Protein AF-A0A4Q3TXB4-F1 (afdb_monomer)

Structure (mmCIF, N/CA/C/O backbone):
data_AF-A0A4Q3TXB4-F1
#
_entry.id   AF-A0A4Q3TXB4-F1
#
loop_
_atom_site.group_PDB
_atom_site.id
_atom_site.type_symbol
_atom_site.label_atom_id
_atom_site.label_alt_id
_atom_site.label_comp_id
_atom_site.label_asym_id
_atom_site.label_entity_id
_atom_site.label_seq_id
_atom_site.pdbx_PDB_ins_code
_atom_site.Cartn_x
_atom_site.Cartn_y
_atom_site.Cartn_z
_atom_site.occupancy
_atom_site.B_iso_or_equiv
_atom_site.auth_seq_id
_atom_site.auth_comp_id
_atom_site.auth_asym_id
_atom_site.auth_atom_id
_atom_site.pdbx_PDB_model_num
ATOM 1 N N . MET A 1 1 ? 16.615 -15.284 -9.537 1.00 75.38 1 MET A N 1
ATOM 2 C CA . MET A 1 1 ? 16.009 -13.945 -9.409 1.00 75.38 1 MET A CA 1
ATOM 3 C C . MET A 1 1 ? 14.508 -14.114 -9.527 1.00 75.38 1 MET A C 1
ATOM 5 O O . MET A 1 1 ? 14.080 -14.595 -10.573 1.00 75.38 1 MET A O 1
ATOM 9 N N . PRO A 1 2 ? 13.738 -13.814 -8.473 1.00 83.44 2 PRO A N 1
ATOM 10 C CA . PRO A 1 2 ? 12.283 -13.773 -8.555 1.00 83.44 2 PRO A CA 1
ATOM 11 C C . PRO A 1 2 ? 11.844 -12.696 -9.549 1.00 83.44 2 PRO A C 1
ATOM 13 O O . PRO A 1 2 ? 12.426 -11.614 -9.592 1.00 83.44 2 PRO A O 1
ATOM 16 N N . VAL A 1 3 ? 10.837 -13.003 -10.358 1.00 84.38 3 VAL A N 1
ATOM 17 C CA . VAL A 1 3 ? 10.187 -12.048 -11.259 1.00 84.38 3 VAL A CA 1
ATOM 18 C C . VAL A 1 3 ? 8.687 -12.240 -11.142 1.00 84.38 3 VAL A C 1
ATOM 20 O O . VAL A 1 3 ? 8.211 -13.368 -11.007 1.00 84.38 3 VAL A O 1
ATOM 23 N N . ALA A 1 4 ? 7.943 -11.146 -11.209 1.00 85.88 4 ALA A N 1
ATOM 24 C CA . ALA A 1 4 ? 6.501 -11.211 -11.325 1.00 85.88 4 ALA A CA 1
ATOM 25 C C . ALA A 1 4 ? 6.089 -11.300 -12.798 1.00 85.88 4 ALA A C 1
ATOM 27 O O . ALA A 1 4 ? 6.765 -10.770 -13.683 1.00 85.88 4 ALA A O 1
ATOM 28 N N . TRP A 1 5 ? 4.977 -11.981 -13.067 1.00 84.56 5 TRP A N 1
ATOM 29 C CA . TRP A 1 5 ? 4.474 -12.182 -14.422 1.00 84.56 5 TRP A CA 1
ATOM 30 C C . TRP A 1 5 ? 2.966 -11.956 -14.468 1.00 84.56 5 TRP A C 1
ATOM 32 O O . TRP A 1 5 ? 2.235 -12.453 -13.615 1.00 84.56 5 TRP A O 1
ATOM 42 N N . GLY A 1 6 ? 2.492 -11.231 -15.482 1.00 76.81 6 GLY A N 1
ATOM 43 C CA . GLY A 1 6 ? 1.095 -10.786 -15.573 1.00 76.81 6 GLY A CA 1
ATOM 44 C C . GLY A 1 6 ? 0.068 -11.877 -15.896 1.00 76.81 6 GLY A C 1
ATOM 45 O O . GLY A 1 6 ? -1.114 -11.575 -16.007 1.00 76.81 6 GLY A O 1
ATOM 46 N N . THR A 1 7 ? 0.477 -13.139 -16.076 1.00 75.19 7 THR A N 1
ATOM 47 C CA . THR A 1 7 ? -0.463 -14.249 -16.309 1.00 75.19 7 THR A CA 1
ATOM 48 C C . THR A 1 7 ? -0.137 -15.435 -15.411 1.00 75.19 7 THR A C 1
ATOM 50 O O . THR A 1 7 ? 1.031 -15.736 -15.179 1.00 75.19 7 THR A O 1
ATOM 53 N N . LYS A 1 8 ? -1.179 -16.124 -14.929 1.00 73.00 8 LYS A N 1
ATOM 54 C CA . LYS A 1 8 ? -1.058 -17.311 -14.063 1.00 73.00 8 LYS A CA 1
ATOM 55 C C . LYS A 1 8 ? -0.858 -18.621 -14.838 1.00 73.00 8 LYS A C 1
ATOM 57 O O . LYS A 1 8 ? -0.530 -19.633 -14.230 1.00 73.00 8 LYS A O 1
ATOM 62 N N . SER A 1 9 ? -1.098 -18.627 -16.149 1.00 75.12 9 SER A N 1
ATOM 63 C CA . SER A 1 9 ? -1.171 -19.852 -16.963 1.00 75.12 9 SER A CA 1
ATOM 64 C C . SER A 1 9 ? -0.249 -19.860 -18.182 1.00 75.12 9 SER A C 1
ATOM 66 O O . SER A 1 9 ? 0.102 -20.937 -18.656 1.00 75.12 9 SER A O 1
ATOM 68 N N . ASN A 1 10 ? 0.184 -18.693 -18.670 1.00 81.69 10 ASN A N 1
ATOM 69 C CA . ASN A 1 10 ? 0.989 -18.565 -19.883 1.00 81.69 10 ASN A CA 1
ATOM 70 C C . ASN A 1 10 ? 2.353 -17.944 -19.552 1.00 81.69 10 ASN A C 1
ATOM 72 O O . ASN A 1 10 ? 2.574 -16.736 -19.700 1.00 81.69 10 ASN A O 1
ATOM 76 N N . PHE A 1 11 ? 3.277 -18.795 -19.104 1.00 83.19 11 PHE A N 1
ATOM 77 C CA . PHE A 1 11 ? 4.666 -18.414 -18.854 1.00 83.19 11 PHE A CA 1
ATOM 78 C C . PHE A 1 11 ? 5.537 -18.776 -20.060 1.00 83.19 11 PHE A C 1
ATOM 80 O O . PHE A 1 11 ? 5.472 -19.914 -20.535 1.00 83.19 11 PHE A O 1
ATOM 87 N N . PRO A 1 12 ? 6.379 -17.859 -20.560 1.00 87.44 12 PRO A N 1
ATOM 88 C CA . PRO A 1 12 ? 7.428 -18.256 -21.483 1.00 87.44 12 PRO A CA 1
ATOM 89 C C . PRO A 1 12 ? 8.436 -19.141 -20.741 1.00 87.44 12 PRO A C 1
ATOM 91 O O . PRO A 1 12 ? 8.710 -18.928 -19.565 1.00 87.44 12 PRO A O 1
ATOM 94 N N . THR A 1 13 ? 9.030 -20.115 -21.427 1.00 90.69 13 THR A N 1
ATOM 95 C CA . THR A 1 13 ? 10.116 -20.939 -20.861 1.00 90.69 13 THR A CA 1
ATOM 96 C C . THR A 1 13 ? 11.458 -20.212 -20.869 1.00 90.69 13 THR A C 1
ATOM 98 O O . THR A 1 13 ? 12.401 -20.623 -20.196 1.00 90.69 13 THR A O 1
ATOM 101 N N . THR A 1 14 ? 11.563 -19.135 -21.647 1.00 93.31 14 THR A N 1
ATOM 102 C CA . THR A 1 14 ? 12.772 -18.325 -21.789 1.00 93.31 14 THR A CA 1
ATOM 103 C C . THR A 1 14 ? 12.431 -16.856 -21.993 1.00 93.31 14 THR A C 1
ATOM 105 O O . THR A 1 14 ? 11.444 -16.543 -22.656 1.00 93.31 14 THR A O 1
ATOM 108 N N . TYR A 1 15 ? 13.292 -15.958 -21.524 1.00 91.38 15 TYR A N 1
ATOM 109 C CA . TYR A 1 15 ? 13.203 -14.527 -21.807 1.00 91.38 15 TYR A CA 1
ATOM 110 C C . TYR A 1 15 ? 14.563 -13.968 -22.200 1.00 91.38 15 TYR A C 1
ATOM 112 O O . TYR A 1 15 ? 15.569 -14.225 -21.537 1.00 91.38 15 TYR A O 1
ATOM 120 N N . THR A 1 16 ? 14.590 -13.199 -23.286 1.00 93.00 16 THR A N 1
ATOM 121 C CA . THR A 1 16 ? 15.803 -12.535 -23.760 1.00 93.00 16 THR A CA 1
ATOM 122 C C . THR A 1 16 ? 15.865 -11.122 -23.198 1.00 93.00 16 THR A C 1
ATOM 124 O O . THR A 1 16 ? 15.096 -10.245 -23.591 1.00 93.00 16 THR A O 1
ATOM 127 N N . PHE A 1 17 ? 16.823 -10.890 -22.308 1.00 92.62 17 PHE A N 1
ATOM 128 C CA . PHE A 1 17 ? 17.185 -9.557 -21.852 1.00 92.62 17 PHE A CA 1
ATOM 129 C C . PHE A 1 17 ? 17.998 -8.849 -22.934 1.00 92.62 17 PHE A C 1
ATOM 131 O O . PHE A 1 17 ? 18.926 -9.431 -23.495 1.00 92.62 17 PHE A O 1
ATOM 138 N N . LYS A 1 18 ? 17.661 -7.584 -23.197 1.00 95.50 18 LYS A N 1
ATOM 139 C CA . LYS A 1 18 ? 18.429 -6.669 -24.051 1.00 95.50 18 LYS A CA 1
ATOM 140 C C . LYS A 1 18 ? 18.836 -5.469 -23.208 1.00 95.50 18 LYS A C 1
ATOM 142 O O . LYS A 1 18 ? 18.029 -4.564 -23.021 1.00 95.50 18 LYS A O 1
ATOM 147 N N . LEU A 1 19 ? 20.038 -5.493 -22.655 1.00 94.38 19 LEU A N 1
ATOM 148 C CA . LEU A 1 19 ? 20.545 -4.476 -21.731 1.00 94.38 19 LEU A CA 1
ATOM 149 C C . LEU A 1 19 ? 21.594 -3.613 -22.443 1.00 94.38 19 LEU A C 1
ATOM 151 O O . LEU A 1 19 ? 22.231 -4.122 -23.356 1.00 94.38 19 LEU A O 1
ATOM 155 N N . PRO A 1 20 ? 21.814 -2.350 -22.056 1.00 95.19 20 PRO A N 1
ATOM 156 C CA . PRO A 1 20 ? 22.947 -1.551 -22.512 1.00 95.19 20 PRO A CA 1
ATOM 157 C C . PRO A 1 20 ? 24.277 -2.290 -22.370 1.00 95.19 20 PRO A C 1
ATOM 159 O O . PRO A 1 20 ? 24.557 -2.891 -21.333 1.00 95.19 20 PRO A O 1
ATOM 162 N N . ALA A 1 21 ? 25.088 -2.246 -23.424 1.00 96.69 21 ALA A N 1
ATOM 163 C CA . ALA A 1 21 ? 26.416 -2.852 -23.439 1.00 96.69 21 ALA A CA 1
ATOM 164 C C . ALA A 1 21 ? 27.414 -2.085 -22.554 1.00 96.69 21 ALA A C 1
ATOM 166 O O . ALA A 1 21 ? 28.295 -2.696 -21.951 1.00 96.69 21 ALA A O 1
ATOM 167 N N . ASP A 1 22 ? 27.260 -0.761 -22.456 1.00 96.25 22 ASP A N 1
ATOM 168 C CA . ASP A 1 22 ? 28.048 0.110 -21.584 1.00 96.25 22 ASP A CA 1
ATOM 169 C C . ASP A 1 22 ? 27.189 0.608 -20.415 1.00 96.25 22 ASP A C 1
ATOM 171 O O . ASP A 1 22 ? 26.245 1.379 -20.591 1.00 96.25 22 ASP A O 1
ATOM 175 N N . VAL A 1 23 ? 27.533 0.153 -19.210 1.00 93.88 23 VAL A N 1
ATOM 176 C CA . VAL A 1 23 ? 26.855 0.515 -17.956 1.00 93.88 23 VAL A CA 1
ATOM 177 C C . VAL A 1 23 ? 27.572 1.631 -17.191 1.00 93.88 23 VAL A C 1
ATOM 179 O O . VAL A 1 23 ? 27.195 1.933 -16.059 1.00 93.88 23 VAL A O 1
ATOM 182 N N . SER A 1 24 ? 28.598 2.258 -17.776 1.00 95.81 24 SER A N 1
ATOM 183 C CA . SER A 1 24 ? 29.204 3.472 -17.225 1.00 95.81 24 SER A CA 1
ATOM 184 C C . SER A 1 24 ? 28.204 4.631 -17.223 1.00 95.81 24 SER A C 1
ATOM 186 O O . SER A 1 24 ? 27.225 4.621 -17.966 1.00 95.81 24 SER A O 1
ATOM 188 N N . TYR A 1 25 ? 28.459 5.667 -16.420 1.00 93.75 25 TYR A N 1
ATOM 189 C CA . TYR A 1 25 ? 27.606 6.860 -16.397 1.00 93.75 25 TYR A CA 1
ATOM 190 C C . TYR A 1 25 ? 27.433 7.466 -17.804 1.00 93.75 25 TYR A C 1
ATOM 192 O O . TYR A 1 25 ? 26.317 7.720 -18.245 1.00 93.75 25 TYR A O 1
ATOM 200 N N . ALA A 1 26 ? 28.536 7.621 -18.547 1.00 96.81 26 ALA A N 1
ATOM 201 C CA . ALA A 1 26 ? 28.506 8.138 -19.914 1.00 96.81 26 ALA A CA 1
ATOM 202 C C . ALA A 1 26 ? 27.761 7.200 -20.881 1.00 96.81 26 ALA A C 1
ATOM 204 O O . ALA A 1 26 ? 27.010 7.675 -21.732 1.00 96.81 26 ALA A O 1
ATOM 205 N N . GLY A 1 27 ? 27.933 5.883 -20.727 1.00 96.62 27 GLY A N 1
ATOM 206 C CA . GLY A 1 27 ? 27.219 4.874 -21.508 1.00 96.62 27 GLY A CA 1
ATOM 207 C C . GLY A 1 27 ? 25.708 4.915 -21.286 1.00 96.62 27 GLY A C 1
ATOM 208 O O . GLY A 1 27 ? 24.943 4.919 -22.249 1.00 96.62 27 GLY A O 1
ATOM 209 N N . GLN A 1 28 ? 25.268 5.038 -20.031 1.00 95.94 28 GLN A N 1
ATOM 210 C CA . GLN A 1 28 ? 23.850 5.146 -19.679 1.00 95.94 28 GLN A CA 1
ATOM 211 C C . GLN A 1 28 ? 23.217 6.443 -20.201 1.00 95.94 28 GLN A C 1
ATOM 213 O O . GLN A 1 28 ? 22.111 6.404 -20.742 1.00 95.94 28 GLN A O 1
ATOM 218 N N . GLU A 1 29 ? 23.920 7.575 -20.099 1.00 97.19 29 GLU A N 1
ATOM 219 C CA . GLU A 1 29 ? 23.488 8.854 -20.682 1.00 97.19 29 GLU A CA 1
ATOM 220 C C . GLU A 1 29 ? 23.343 8.753 -22.205 1.00 97.19 29 GLU A C 1
ATOM 222 O O . GLU A 1 29 ? 22.310 9.130 -22.760 1.00 97.19 29 GLU A O 1
ATOM 227 N N . ALA A 1 30 ?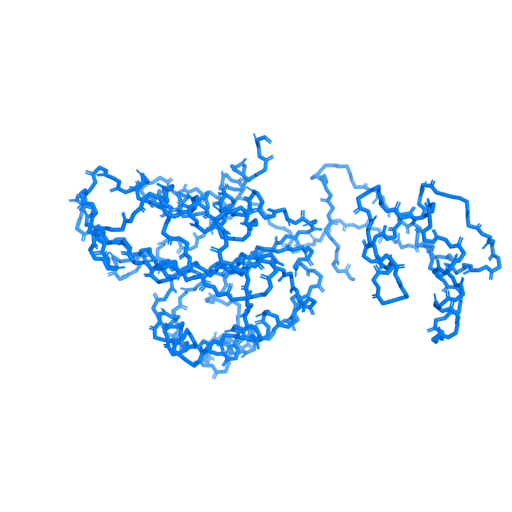 24.338 8.179 -22.889 1.00 97.38 30 ALA A N 1
ATOM 228 C CA . ALA A 1 30 ? 24.311 8.004 -24.339 1.00 97.38 30 ALA A CA 1
ATOM 229 C C . ALA A 1 30 ? 23.185 7.060 -24.790 1.00 97.38 30 ALA A C 1
ATOM 231 O O . ALA A 1 30 ? 22.436 7.384 -25.717 1.00 97.38 30 ALA A O 1
ATOM 232 N N . PHE A 1 31 ? 23.026 5.920 -24.111 1.00 97.44 31 PHE A N 1
ATOM 233 C CA . PHE A 1 31 ? 21.952 4.965 -24.377 1.00 97.44 31 PHE A CA 1
ATOM 234 C C . PHE A 1 31 ? 20.583 5.622 -24.195 1.00 97.44 31 PHE A C 1
ATOM 236 O O . PHE A 1 31 ? 19.722 5.555 -25.074 1.00 97.44 31 PHE A O 1
ATOM 243 N N . THR A 1 32 ? 20.393 6.321 -23.078 1.00 97.00 32 THR A N 1
ATOM 244 C CA . THR A 1 32 ? 19.136 7.002 -22.776 1.00 97.00 32 THR A CA 1
ATOM 245 C C . THR A 1 32 ? 18.845 8.093 -23.797 1.00 97.00 32 THR A C 1
ATOM 247 O O . THR A 1 32 ? 17.756 8.116 -24.364 1.00 97.00 32 THR A O 1
ATOM 250 N N . ALA A 1 33 ? 19.813 8.954 -24.117 1.00 96.88 33 ALA A N 1
ATOM 251 C CA . ALA A 1 33 ? 19.647 10.002 -25.122 1.00 96.88 33 ALA A CA 1
ATOM 252 C C . ALA A 1 33 ? 19.204 9.445 -26.485 1.00 96.88 33 ALA A C 1
ATOM 254 O O . ALA A 1 33 ? 18.375 10.059 -27.158 1.00 96.88 33 ALA A O 1
ATOM 255 N N . LYS A 1 34 ? 19.716 8.269 -26.866 1.00 97.44 34 LYS A N 1
ATOM 256 C CA . LYS A 1 34 ? 19.396 7.606 -28.133 1.00 97.44 34 LYS A CA 1
ATOM 257 C C . LYS A 1 34 ? 18.023 6.929 -28.143 1.00 97.44 34 LYS A C 1
ATOM 259 O O . LYS A 1 34 ? 17.335 6.976 -29.161 1.00 97.44 34 LYS A O 1
ATOM 264 N N . TYR A 1 35 ? 17.620 6.303 -27.036 1.00 97.06 35 TYR A N 1
ATOM 265 C CA . TYR A 1 35 ? 16.485 5.373 -27.021 1.00 97.06 35 TYR A CA 1
ATOM 266 C C . TYR A 1 35 ? 15.258 5.841 -26.231 1.00 97.06 35 TYR A C 1
ATOM 268 O O . TYR A 1 35 ? 14.180 5.264 -26.402 1.00 97.06 35 TYR A O 1
ATOM 276 N N . LYS A 1 36 ? 15.367 6.899 -25.418 1.00 94.62 36 LYS A N 1
ATOM 277 C CA . LYS A 1 36 ? 14.288 7.358 -24.524 1.00 94.62 36 LYS A CA 1
ATOM 278 C C . LYS A 1 36 ? 12.996 7.808 -25.202 1.00 94.62 36 LYS A C 1
ATOM 280 O O . LYS A 1 36 ? 11.992 7.944 -24.525 1.00 94.62 36 LYS A O 1
ATOM 285 N N . SER A 1 37 ? 13.003 8.080 -26.505 1.00 92.50 37 SER A N 1
ATOM 286 C CA . SER A 1 37 ? 11.798 8.492 -27.239 1.00 92.50 37 SER A CA 1
ATOM 287 C C . SER A 1 37 ? 10.975 7.319 -27.772 1.00 92.50 37 SER A C 1
ATOM 289 O O . SER A 1 37 ? 9.775 7.465 -27.969 1.00 92.50 37 SER A O 1
ATOM 291 N N . ASN A 1 38 ? 11.608 6.165 -28.016 1.00 93.19 38 ASN A N 1
ATOM 292 C CA . ASN A 1 38 ? 11.003 5.076 -28.794 1.00 93.19 38 ASN A CA 1
ATOM 293 C C . ASN A 1 38 ? 11.053 3.715 -28.088 1.00 93.19 38 ASN A C 1
ATOM 295 O O . ASN A 1 38 ? 10.241 2.843 -28.382 1.00 93.19 38 ASN A O 1
ATOM 299 N N . CYS A 1 39 ? 12.007 3.509 -27.179 1.00 94.94 39 CYS A N 1
ATOM 300 C CA . CYS A 1 39 ? 12.202 2.249 -26.458 1.00 94.94 39 CYS A CA 1
ATOM 301 C C . CYS A 1 39 ? 11.642 2.292 -25.036 1.00 94.94 39 CYS A C 1
ATOM 303 O O . CYS A 1 39 ? 12.122 1.563 -24.171 1.00 94.94 39 CYS A O 1
ATOM 305 N N . VAL A 1 40 ? 10.669 3.158 -24.780 1.00 93.25 40 VAL A N 1
ATOM 306 C CA . VAL A 1 40 ? 10.062 3.363 -23.463 1.00 93.25 40 VAL A CA 1
ATOM 307 C C . VAL A 1 40 ? 8.554 3.123 -23.515 1.00 93.25 40 VAL A C 1
ATOM 309 O O . VAL A 1 40 ? 7.972 2.967 -24.591 1.00 93.25 40 VAL A O 1
ATOM 312 N N . ASP A 1 41 ? 7.914 3.033 -22.353 1.00 87.69 41 ASP A N 1
ATOM 313 C CA . ASP A 1 41 ? 6.460 2.969 -22.249 1.00 87.69 41 ASP A CA 1
ATOM 314 C C . ASP A 1 41 ? 5.792 4.255 -22.779 1.00 87.69 41 ASP A C 1
ATOM 316 O O . ASP A 1 41 ? 6.391 5.325 -22.763 1.00 87.69 41 ASP A O 1
ATOM 320 N N . TYR A 1 42 ? 4.542 4.172 -23.245 1.00 83.88 42 TYR A N 1
ATOM 321 C CA . TYR A 1 42 ? 3.826 5.333 -23.792 1.00 83.88 42 TYR A CA 1
ATOM 322 C C . TYR A 1 42 ? 3.503 6.384 -22.727 1.00 83.88 42 TYR A C 1
ATOM 324 O O . TYR A 1 42 ? 3.320 7.551 -23.060 1.00 83.88 42 TYR A O 1
ATOM 332 N N . SER A 1 43 ? 3.422 5.974 -21.460 1.00 78.69 43 SER A N 1
ATOM 333 C CA . SER A 1 43 ? 3.217 6.867 -20.317 1.00 78.69 43 SER A CA 1
ATOM 334 C C . SER A 1 43 ? 4.519 7.459 -19.761 1.00 78.69 43 SER A C 1
ATOM 336 O O . SER A 1 43 ? 4.488 8.158 -18.743 1.00 78.69 43 SER A O 1
ATOM 338 N N . ALA A 1 44 ? 5.662 7.177 -20.395 1.00 83.06 44 ALA A N 1
ATOM 339 C CA . ALA A 1 44 ? 6.947 7.688 -19.951 1.00 83.06 44 ALA A CA 1
ATOM 340 C C . ALA A 1 44 ? 6.996 9.218 -20.041 1.00 83.06 44 ALA A C 1
ATOM 342 O O . ALA A 1 44 ? 6.630 9.814 -21.055 1.00 83.06 44 ALA A O 1
ATOM 343 N N . HIS A 1 45 ? 7.469 9.849 -18.973 1.00 81.75 45 HIS A N 1
ATOM 344 C CA . HIS A 1 45 ? 7.616 11.295 -18.853 1.00 81.75 45 HIS A CA 1
ATOM 345 C C . HIS A 1 45 ? 8.948 11.606 -18.171 1.00 81.75 45 HIS A C 1
ATOM 347 O O . HIS A 1 45 ? 9.443 10.802 -17.387 1.00 81.75 45 HIS A O 1
ATOM 353 N N . ASP A 1 46 ? 9.547 12.740 -18.542 1.00 86.44 46 ASP A N 1
ATOM 354 C CA . ASP A 1 46 ? 10.804 13.261 -17.981 1.00 86.44 46 ASP A CA 1
ATOM 355 C C . ASP A 1 46 ? 12.006 12.291 -17.997 1.00 86.44 46 ASP A C 1
ATOM 357 O O . ASP A 1 46 ? 12.950 12.425 -17.217 1.00 86.44 46 ASP A O 1
ATOM 361 N N . VAL A 1 47 ? 12.014 11.364 -18.967 1.00 89.44 47 VAL A N 1
ATOM 362 C CA . VAL A 1 47 ? 13.001 10.280 -19.046 1.00 89.44 47 VAL A CA 1
ATOM 363 C C . VAL A 1 47 ? 14.440 10.802 -19.150 1.00 89.44 47 VAL A C 1
ATOM 365 O O . VAL A 1 47 ? 14.825 11.515 -20.093 1.00 89.44 47 VAL A O 1
ATOM 368 N N . ASN A 1 48 ? 15.253 10.364 -18.197 1.00 91.88 48 ASN A N 1
ATOM 369 C CA . ASN A 1 48 ? 16.676 10.620 -18.034 1.00 91.88 48 ASN A CA 1
ATOM 370 C C . ASN A 1 48 ? 17.413 9.315 -17.672 1.00 91.88 48 ASN A C 1
ATOM 372 O O . ASN A 1 48 ? 16.814 8.249 -17.543 1.00 91.88 48 ASN A O 1
ATOM 376 N N . ALA A 1 49 ? 18.745 9.362 -17.574 1.00 91.56 49 ALA A N 1
ATOM 377 C CA . ALA A 1 49 ? 19.538 8.149 -17.361 1.00 91.56 49 ALA A CA 1
ATOM 378 C C . ALA A 1 49 ? 19.215 7.429 -16.036 1.00 91.56 49 ALA A C 1
ATOM 380 O O . ALA A 1 49 ? 19.407 6.218 -15.936 1.00 91.56 49 ALA A O 1
ATOM 381 N N . GLY A 1 50 ? 18.700 8.156 -15.038 1.00 86.06 50 GLY A N 1
ATOM 382 C CA . GLY A 1 50 ? 18.332 7.608 -13.736 1.00 86.06 50 GLY A CA 1
ATOM 383 C C . GLY A 1 50 ? 17.025 6.812 -13.731 1.00 86.06 50 GLY A C 1
ATOM 384 O O . GLY A 1 50 ? 16.901 5.875 -12.946 1.00 86.06 50 GLY A O 1
ATOM 385 N N . ASP A 1 51 ? 16.071 7.138 -14.607 1.00 84.38 51 ASP A N 1
ATOM 386 C CA . ASP A 1 51 ? 14.733 6.524 -14.632 1.00 84.38 51 ASP A CA 1
ATOM 387 C C . ASP A 1 51 ? 14.403 5.771 -15.934 1.00 84.38 51 ASP A C 1
ATOM 389 O O . ASP A 1 51 ? 13.376 5.096 -16.013 1.00 84.38 51 ASP A O 1
ATOM 393 N N . MET A 1 52 ? 15.295 5.788 -16.930 1.00 89.75 52 MET A N 1
ATOM 394 C CA . MET A 1 52 ? 15.136 5.063 -18.197 1.00 89.75 52 MET A CA 1
ATOM 395 C C . MET A 1 52 ? 14.714 3.601 -17.996 1.00 89.75 52 MET A C 1
ATOM 397 O O . MET A 1 52 ? 13.837 3.094 -18.693 1.00 89.75 52 MET A O 1
ATOM 401 N N . TRP A 1 53 ? 15.306 2.919 -17.019 1.00 85.50 53 TRP A N 1
ATOM 402 C CA . TRP A 1 53 ? 15.076 1.500 -16.735 1.00 85.50 53 TRP A CA 1
ATOM 403 C C . TRP A 1 53 ? 13.653 1.175 -16.296 1.00 85.50 53 TRP A C 1
ATOM 405 O O . TRP A 1 53 ? 13.153 0.098 -16.610 1.00 85.50 53 TRP A O 1
ATOM 415 N N . TYR A 1 54 ? 13.000 2.114 -15.614 1.00 78.75 54 TYR A N 1
ATOM 416 C CA . TYR A 1 54 ? 11.614 1.981 -15.178 1.00 78.75 54 TYR A CA 1
ATOM 417 C C . TYR A 1 54 ? 10.670 1.942 -16.390 1.00 78.75 54 TYR A C 1
ATOM 419 O O . TYR A 1 54 ? 9.777 1.094 -16.509 1.00 78.75 54 TYR A O 1
ATOM 427 N N . TYR A 1 55 ? 10.942 2.801 -17.372 1.00 85.81 55 TYR A N 1
ATOM 428 C CA . TYR A 1 55 ? 10.132 2.901 -18.580 1.00 85.81 55 TYR A CA 1
ATOM 429 C C . TYR A 1 55 ? 10.571 1.973 -19.707 1.00 85.81 55 TYR A C 1
ATOM 431 O O . TYR A 1 55 ? 9.839 1.837 -20.679 1.00 85.81 55 TYR A O 1
ATOM 439 N N . TYR A 1 56 ? 11.736 1.339 -19.624 1.00 91.44 56 TYR A N 1
ATOM 440 C CA . TYR A 1 56 ? 12.338 0.634 -20.750 1.00 91.44 56 TYR A CA 1
ATOM 441 C C . TYR A 1 56 ? 11.463 -0.520 -21.279 1.00 91.44 56 TYR A C 1
ATOM 443 O O . TYR A 1 56 ? 11.063 -1.430 -20.548 1.00 91.44 56 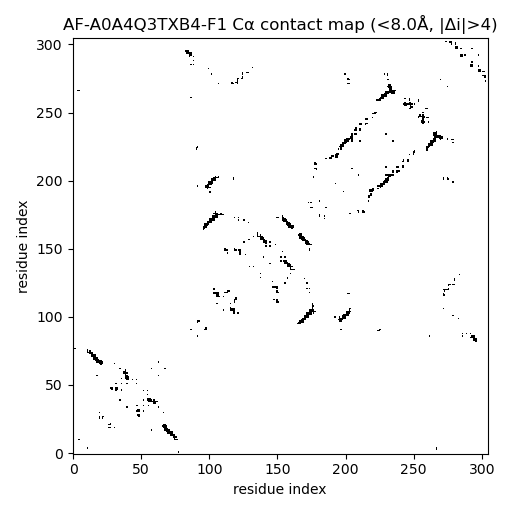TYR A O 1
ATOM 451 N N . ARG A 1 57 ? 11.160 -0.490 -22.583 1.00 92.69 57 ARG A N 1
ATOM 452 C CA . ARG A 1 57 ? 10.366 -1.477 -23.338 1.00 92.69 57 ARG A CA 1
ATOM 453 C C . ARG A 1 57 ? 11.111 -1.892 -24.620 1.00 92.69 57 ARG A C 1
ATOM 455 O O . ARG A 1 57 ? 10.691 -1.543 -25.725 1.00 92.69 57 ARG A O 1
ATOM 462 N N . PRO A 1 58 ? 12.186 -2.697 -24.522 1.00 93.00 58 PRO A N 1
ATOM 463 C CA . PRO A 1 58 ? 13.033 -3.065 -25.667 1.00 93.00 58 PRO A CA 1
ATOM 464 C C . PRO A 1 58 ? 12.325 -3.865 -26.766 1.00 93.00 58 PRO A C 1
ATOM 466 O O . PRO A 1 58 ? 12.837 -3.984 -27.876 1.00 93.00 58 PRO A O 1
ATOM 469 N N . GLY A 1 59 ? 11.166 -4.457 -26.465 1.00 90.00 59 GLY A N 1
ATOM 470 C CA . GLY A 1 59 ? 10.343 -5.162 -27.449 1.00 90.00 59 GLY A CA 1
ATOM 471 C C . GLY A 1 59 ? 9.566 -4.239 -28.394 1.00 90.00 59 GLY A C 1
ATOM 472 O O . GLY A 1 59 ? 9.029 -4.723 -29.384 1.00 90.00 59 GLY A O 1
ATOM 473 N N . ARG A 1 60 ? 9.491 -2.932 -28.104 1.00 89.06 60 ARG A N 1
ATOM 474 C CA . ARG A 1 60 ? 8.707 -1.955 -28.881 1.00 89.06 60 ARG A CA 1
ATOM 475 C C . ARG A 1 60 ? 9.527 -1.143 -29.882 1.00 89.06 60 ARG A C 1
ATOM 477 O O . ARG A 1 60 ? 8.953 -0.377 -30.648 1.00 89.06 60 ARG A O 1
ATOM 484 N N . CYS A 1 61 ? 10.846 -1.299 -29.893 1.00 93.81 61 CYS A N 1
ATOM 485 C CA . CYS A 1 61 ? 11.737 -0.504 -30.726 1.00 93.81 61 CYS A CA 1
ATOM 486 C C . CYS A 1 61 ? 12.818 -1.358 -31.394 1.00 93.81 61 CYS A C 1
ATOM 488 O O . CYS A 1 61 ? 12.969 -2.549 -31.117 1.00 93.81 61 CYS A O 1
ATOM 490 N N . THR A 1 62 ? 13.595 -0.721 -32.269 1.00 95.19 62 THR A N 1
ATOM 491 C CA . THR A 1 62 ? 14.829 -1.296 -32.809 1.00 95.19 62 THR A CA 1
ATOM 492 C C . THR A 1 62 ? 16.014 -0.729 -32.036 1.00 95.19 62 THR A C 1
ATOM 494 O O . THR A 1 62 ? 16.147 0.486 -31.917 1.00 95.19 62 THR A O 1
ATOM 497 N N . LEU A 1 63 ? 16.850 -1.619 -31.507 1.00 96.19 63 LEU A N 1
ATOM 498 C CA . LEU A 1 63 ? 18.077 -1.293 -30.783 1.00 96.19 63 LEU A CA 1
ATOM 499 C C . LEU A 1 63 ? 19.270 -1.657 -31.664 1.00 96.19 63 LEU A C 1
ATOM 501 O O . LEU A 1 63 ? 19.270 -2.737 -32.264 1.00 96.19 63 LEU A O 1
ATOM 505 N N . ASP A 1 64 ? 20.286 -0.800 -31.715 1.00 96.75 64 ASP A N 1
ATOM 506 C CA . ASP A 1 64 ? 21.530 -1.136 -32.401 1.00 96.75 64 ASP A CA 1
ATOM 507 C C . ASP A 1 64 ? 22.277 -2.220 -31.631 1.00 96.75 64 ASP A C 1
ATOM 509 O O . ASP A 1 64 ? 22.482 -2.127 -30.421 1.00 96.75 64 ASP A O 1
ATOM 513 N N . ALA A 1 65 ? 22.733 -3.243 -32.355 1.00 95.94 65 ALA A N 1
ATOM 514 C CA . ALA A 1 65 ? 23.421 -4.389 -31.767 1.00 95.94 65 ALA A CA 1
ATOM 515 C C . ALA A 1 65 ? 24.707 -4.003 -31.014 1.00 95.94 65 ALA A C 1
ATOM 517 O O . ALA A 1 65 ? 25.085 -4.693 -30.075 1.00 95.94 65 ALA A O 1
ATOM 518 N N . ALA A 1 66 ? 25.365 -2.908 -31.410 1.00 97.12 66 ALA A N 1
ATOM 519 C CA . ALA A 1 66 ? 26.561 -2.398 -30.738 1.00 97.12 66 ALA A CA 1
ATOM 520 C C . ALA A 1 66 ? 26.262 -1.768 -29.367 1.00 97.12 66 ALA A C 1
ATOM 522 O O . ALA A 1 66 ? 27.144 -1.729 -28.514 1.00 97.12 66 ALA A O 1
ATOM 523 N N . ASP A 1 67 ? 25.028 -1.309 -29.145 1.00 97.25 67 ASP A N 1
ATOM 524 C CA . ASP A 1 67 ? 24.640 -0.633 -27.907 1.00 97.25 67 ASP A CA 1
ATOM 525 C C . ASP A 1 67 ? 24.078 -1.602 -26.867 1.00 97.25 67 ASP A C 1
ATOM 527 O O . ASP A 1 67 ? 23.809 -1.189 -25.739 1.00 97.25 67 ASP A O 1
ATOM 531 N N . ILE A 1 68 ? 23.866 -2.873 -27.230 1.00 96.94 68 ILE A N 1
ATOM 532 C CA . ILE A 1 68 ? 23.192 -3.844 -26.372 1.00 96.94 68 ILE A CA 1
ATOM 533 C C . ILE A 1 68 ? 24.008 -5.109 -26.130 1.00 96.94 68 ILE A C 1
ATOM 535 O O . ILE A 1 68 ? 24.571 -5.725 -27.029 1.00 96.94 68 ILE A O 1
ATOM 539 N N . PHE A 1 69 ? 23.966 -5.562 -24.888 1.00 96.12 69 PHE A N 1
ATOM 540 C CA . PHE A 1 69 ? 24.262 -6.919 -24.485 1.00 96.12 69 PHE A CA 1
ATOM 541 C C . PHE A 1 69 ? 22.957 -7.725 -24.437 1.00 96.12 69 PHE A C 1
ATOM 543 O O . PHE A 1 69 ? 21.986 -7.333 -23.784 1.00 96.12 69 PHE A O 1
ATOM 550 N N . SER A 1 70 ? 22.923 -8.861 -25.139 1.00 96.00 70 SER A N 1
ATOM 551 C CA . SER A 1 70 ? 21.771 -9.769 -25.143 1.00 96.00 70 SER A CA 1
ATOM 552 C C . SER A 1 70 ? 22.097 -11.068 -24.421 1.00 96.00 70 SER A C 1
ATOM 554 O O . SER A 1 70 ? 23.100 -11.713 -24.717 1.00 96.00 70 SER A O 1
ATOM 556 N N . THR A 1 71 ? 21.223 -11.484 -23.509 1.00 95.31 71 THR A N 1
ATOM 557 C CA . THR A 1 71 ? 21.334 -12.772 -22.814 1.00 95.31 71 THR A CA 1
ATOM 558 C C . THR A 1 71 ? 19.959 -13.400 -22.636 1.00 95.31 71 THR A C 1
ATOM 560 O O . THR A 1 71 ? 18.956 -12.694 -22.549 1.00 95.31 71 THR A O 1
ATOM 563 N N . THR A 1 72 ? 19.894 -14.729 -22.607 1.00 95.75 72 THR A N 1
ATOM 564 C CA . THR A 1 72 ? 18.636 -15.464 -22.438 1.00 95.75 72 THR A CA 1
ATOM 565 C C . THR A 1 72 ? 18.625 -16.150 -21.086 1.00 95.75 72 THR A C 1
ATOM 567 O O . THR A 1 72 ? 19.545 -16.897 -20.760 1.00 95.75 72 THR A O 1
ATOM 570 N N . ALA A 1 73 ? 17.571 -15.910 -20.314 1.00 93.88 73 ALA A N 1
ATOM 571 C CA . ALA A 1 73 ? 17.304 -16.630 -19.081 1.00 93.88 73 ALA A CA 1
ATOM 572 C C . ALA A 1 73 ? 16.222 -17.683 -19.302 1.00 93.88 73 ALA A C 1
ATOM 574 O O . ALA A 1 73 ? 15.275 -17.458 -20.057 1.00 93.88 73 ALA A O 1
ATOM 575 N N . THR A 1 74 ? 16.344 -18.804 -18.598 1.00 93.62 74 THR A N 1
ATOM 576 C CA . THR A 1 74 ? 15.257 -19.770 -18.436 1.00 93.62 74 THR A CA 1
ATOM 577 C C . THR A 1 74 ? 14.290 -19.261 -17.377 1.00 93.62 74 THR A C 1
ATOM 579 O O . THR A 1 74 ? 14.713 -18.736 -16.346 1.00 93.62 74 THR A O 1
ATOM 582 N N . ILE A 1 75 ? 12.997 -19.437 -17.622 1.00 90.81 75 ILE A N 1
ATOM 583 C CA . ILE A 1 75 ? 11.931 -19.083 -16.690 1.00 90.81 75 ILE A CA 1
ATOM 584 C C . ILE A 1 75 ? 11.190 -20.356 -16.301 1.00 90.81 75 ILE A C 1
ATOM 586 O O . ILE A 1 75 ? 10.875 -21.196 -17.144 1.00 90.81 75 ILE A O 1
ATOM 590 N N . ALA A 1 76 ? 10.902 -20.473 -15.012 1.00 89.12 76 ALA A N 1
ATOM 591 C CA . ALA A 1 76 ? 10.030 -21.490 -14.455 1.00 89.12 76 ALA A CA 1
ATOM 592 C C . ALA A 1 76 ? 9.190 -20.862 -13.332 1.00 89.12 76 ALA A C 1
ATOM 594 O O . ALA A 1 76 ? 9.652 -19.905 -12.701 1.00 89.12 76 ALA A O 1
ATOM 595 N N . PRO A 1 77 ? 7.981 -21.382 -13.061 1.00 89.19 77 PRO A N 1
ATOM 596 C CA . PRO A 1 77 ? 7.239 -21.017 -11.861 1.00 89.19 77 PRO A CA 1
ATOM 597 C C . PRO A 1 77 ? 8.088 -21.239 -10.602 1.00 89.19 77 PRO A C 1
ATOM 599 O O . PRO A 1 77 ? 8.764 -22.264 -10.486 1.00 89.19 77 PRO A O 1
ATOM 602 N N . SER A 1 78 ? 8.055 -20.286 -9.666 1.00 89.06 78 SER A N 1
ATOM 603 C CA . SER A 1 78 ? 8.739 -20.446 -8.379 1.00 89.06 78 SER A CA 1
ATOM 604 C C . SER A 1 78 ? 8.100 -21.584 -7.586 1.00 89.06 78 SER A C 1
ATOM 606 O O . SER A 1 78 ? 6.875 -21.677 -7.519 1.00 89.06 78 SER A O 1
ATOM 608 N N . ALA A 1 79 ? 8.922 -22.414 -6.940 1.00 90.00 79 ALA A N 1
ATOM 609 C CA . ALA A 1 79 ? 8.444 -23.428 -6.000 1.00 90.00 79 ALA A CA 1
ATOM 610 C C . ALA A 1 79 ? 7.827 -22.810 -4.728 1.00 90.00 79 ALA A C 1
ATOM 612 O O . ALA A 1 79 ? 7.111 -23.493 -4.004 1.00 90.00 79 ALA A O 1
ATOM 613 N N . GLU A 1 80 ? 8.089 -21.524 -4.473 1.00 88.56 80 GLU A N 1
ATOM 614 C CA . GLU A 1 80 ? 7.522 -20.752 -3.360 1.00 88.56 80 GLU A CA 1
ATOM 615 C C . GLU A 1 80 ? 6.092 -20.273 -3.644 1.00 88.56 80 GLU A C 1
ATOM 617 O O . GLU A 1 80 ? 5.382 -19.870 -2.724 1.00 88.56 80 GLU A O 1
ATOM 622 N N . ASN A 1 81 ? 5.645 -20.316 -4.906 1.00 88.75 81 ASN A N 1
ATOM 623 C CA . ASN A 1 81 ? 4.282 -19.929 -5.241 1.00 88.75 81 ASN A CA 1
ATOM 624 C C . ASN A 1 81 ? 3.297 -20.886 -4.568 1.00 88.75 81 ASN A C 1
ATOM 626 O O . ASN A 1 81 ? 3.342 -22.102 -4.758 1.00 88.75 81 ASN A O 1
ATOM 630 N N . THR A 1 82 ? 2.355 -20.317 -3.828 1.00 91.00 82 THR A N 1
ATOM 631 C CA . THR A 1 82 ? 1.257 -21.057 -3.209 1.00 91.00 82 THR A CA 1
ATOM 632 C C . THR A 1 82 ? -0.079 -20.523 -3.709 1.00 91.00 82 THR A C 1
ATOM 634 O O . THR A 1 82 ? -0.134 -19.482 -4.361 1.00 91.00 82 THR A O 1
ATOM 637 N N . THR A 1 83 ? -1.154 -21.273 -3.461 1.00 92.38 83 THR A N 1
ATOM 638 C CA . THR A 1 83 ? -2.521 -20.842 -3.782 1.00 92.38 83 THR A CA 1
ATOM 639 C C . THR A 1 83 ? -3.468 -21.133 -2.626 1.00 92.38 83 THR A C 1
ATOM 641 O O . THR A 1 83 ? -3.175 -21.990 -1.785 1.00 92.38 83 THR A O 1
ATOM 644 N N . GLY A 1 84 ? -4.594 -20.421 -2.581 1.00 94.00 84 GLY A N 1
ATOM 645 C CA . GLY A 1 84 ? -5.655 -20.617 -1.594 1.00 94.00 84 GLY A CA 1
ATOM 646 C C . GLY A 1 84 ? -5.227 -20.251 -0.175 1.00 94.00 84 GLY A C 1
ATOM 647 O O . GLY A 1 84 ? -5.730 -20.826 0.790 1.00 94.00 84 GLY A O 1
ATOM 648 N N . LYS A 1 85 ? -4.251 -19.348 -0.043 1.00 95.12 85 LYS A N 1
ATOM 649 C CA . LYS A 1 85 ? -3.765 -18.869 1.252 1.00 95.12 85 LYS A CA 1
ATOM 650 C C . LYS A 1 85 ? -4.665 -17.762 1.765 1.00 95.12 85 LYS A C 1
ATOM 652 O O . LYS A 1 85 ? -5.088 -16.902 1.002 1.00 95.12 85 LYS A O 1
ATOM 657 N N . TYR A 1 86 ? -4.940 -17.791 3.057 1.00 96.69 86 TYR A N 1
ATOM 658 C CA . TYR A 1 86 ? -5.694 -16.757 3.749 1.00 96.69 86 TYR A CA 1
ATOM 659 C C . TYR A 1 86 ? -4.712 -15.826 4.463 1.00 96.69 86 TYR A C 1
ATOM 661 O O . TYR A 1 86 ? -3.658 -16.304 4.886 1.00 96.69 86 TYR A O 1
ATOM 669 N N . PRO A 1 87 ? -5.063 -14.544 4.661 1.00 96.62 87 PRO A N 1
ATOM 670 C CA . PRO A 1 87 ? -4.563 -13.820 5.822 1.00 96.62 87 PRO A CA 1
ATOM 671 C C . PRO A 1 87 ? -4.758 -14.661 7.093 1.00 96.62 87 PRO A C 1
ATOM 673 O O . PRO A 1 87 ? -5.761 -15.370 7.209 1.00 96.62 87 PRO A O 1
ATOM 676 N N . GLU A 1 88 ? -3.855 -14.553 8.066 1.00 96.88 88 GLU A N 1
ATOM 677 C CA . GLU A 1 88 ? -4.001 -15.208 9.377 1.00 96.88 88 GLU A CA 1
ATOM 678 C C . GLU A 1 88 ? -5.111 -14.514 10.202 1.00 96.88 88 GLU A C 1
ATOM 680 O O . GLU A 1 88 ? -4.845 -13.747 11.129 1.00 96.88 88 GLU A O 1
ATOM 685 N N . TYR A 1 89 ? -6.383 -14.704 9.821 1.00 97.50 89 TYR A N 1
ATOM 686 C CA . TYR A 1 89 ? -7.546 -14.016 10.408 1.00 97.50 89 TYR A CA 1
ATOM 687 C C . TYR A 1 89 ? -7.660 -14.213 11.923 1.00 97.50 89 TYR A C 1
ATOM 689 O O . TYR A 1 89 ? -8.088 -13.305 12.629 1.00 97.50 89 TYR A O 1
ATOM 697 N N . ASP A 1 90 ? -7.299 -15.389 12.426 1.00 96.62 90 ASP A N 1
ATOM 698 C CA . ASP A 1 90 ? -7.261 -15.696 13.855 1.00 96.62 90 ASP A CA 1
ATOM 699 C C . ASP A 1 90 ? -6.245 -14.825 14.601 1.00 96.62 90 ASP A C 1
ATOM 701 O O . ASP A 1 90 ? -6.506 -14.419 15.731 1.00 96.62 90 ASP A O 1
ATOM 705 N N . ARG A 1 91 ? -5.122 -14.487 13.957 1.00 97.00 91 ARG A N 1
ATOM 706 C CA . ARG A 1 91 ? -4.113 -13.580 14.511 1.00 97.00 91 ARG A CA 1
ATOM 707 C C . ARG A 1 91 ? -4.497 -12.116 14.368 1.00 97.00 91 ARG A C 1
ATOM 709 O O . ARG A 1 91 ? -4.325 -11.369 15.324 1.00 97.00 91 ARG A O 1
ATOM 716 N N . VAL A 1 92 ? -5.045 -11.731 13.214 1.00 97.50 92 VAL A N 1
ATOM 717 C CA . VAL A 1 92 ? -5.572 -10.377 12.958 1.00 97.50 92 VAL A CA 1
ATOM 718 C C . VAL A 1 92 ? -6.661 -10.006 13.965 1.00 97.50 92 VAL A C 1
ATOM 720 O O . VAL A 1 92 ? -6.749 -8.861 14.371 1.00 97.50 92 VAL A O 1
ATOM 723 N N . TRP A 1 93 ? -7.493 -10.965 14.375 1.00 97.62 93 TRP A N 1
ATOM 724 C CA . TRP A 1 93 ? -8.604 -10.731 15.302 1.00 97.62 93 TRP A CA 1
ATOM 725 C C . TRP A 1 93 ? -8.356 -11.287 16.712 1.00 97.62 93 TRP A C 1
ATOM 727 O O . TRP A 1 93 ? -9.306 -11.444 17.483 1.00 97.62 93 TRP A O 1
ATOM 737 N N . ALA A 1 94 ? -7.105 -11.601 17.065 1.00 96.50 94 ALA A N 1
ATOM 738 C CA . ALA A 1 94 ? -6.766 -12.286 18.316 1.00 96.50 94 ALA A CA 1
ATOM 739 C C . ALA A 1 94 ? -7.170 -11.499 19.576 1.00 96.50 94 ALA A C 1
ATOM 741 O O . ALA A 1 94 ? -7.509 -12.093 20.601 1.00 96.50 94 ALA A O 1
ATOM 742 N N . ASP A 1 95 ? -7.150 -10.170 19.502 1.00 96.25 95 ASP A N 1
ATOM 743 C CA . ASP A 1 95 ? -7.515 -9.243 20.578 1.00 96.25 95 ASP A CA 1
ATOM 744 C C . ASP A 1 95 ? -8.953 -8.697 20.446 1.00 96.25 95 ASP A C 1
ATOM 746 O O . ASP A 1 95 ? -9.374 -7.856 21.240 1.00 96.25 95 ASP A O 1
ATOM 750 N N . ASN A 1 96 ? -9.747 -9.243 19.515 1.00 97.81 96 ASN A N 1
ATOM 751 C CA . ASN A 1 96 ? -11.082 -8.771 19.129 1.00 97.81 96 ASN A CA 1
ATOM 752 C C . ASN A 1 96 ? -11.108 -7.352 18.537 1.00 97.81 96 ASN A C 1
ATOM 754 O O . ASN A 1 96 ? -12.183 -6.745 18.475 1.00 97.81 96 ASN A O 1
ATOM 758 N N . GLU A 1 97 ? -9.976 -6.820 18.079 1.00 98.19 97 GLU A N 1
ATOM 759 C CA . GLU A 1 97 ? -9.904 -5.513 17.437 1.00 98.19 97 GLU A CA 1
ATOM 760 C C . GLU A 1 97 ? -9.169 -5.619 16.095 1.00 98.19 97 GLU A C 1
ATOM 762 O O . GLU A 1 97 ? -8.138 -6.260 15.996 1.00 98.19 97 GLU A O 1
ATOM 767 N N . LEU A 1 98 ? -9.703 -4.992 15.046 1.00 98.62 98 LEU A N 1
ATOM 768 C CA . LEU A 1 98 ? -8.989 -4.806 13.783 1.00 98.62 98 LEU A CA 1
ATOM 769 C C . LEU A 1 98 ? -8.466 -3.373 13.722 1.00 98.62 98 LEU A C 1
ATOM 771 O O . LEU A 1 98 ? -9.262 -2.439 13.589 1.00 98.62 98 LEU A O 1
ATOM 775 N N . HIS A 1 99 ? -7.146 -3.209 13.762 1.00 98.69 99 HIS A N 1
ATOM 776 C CA . HIS A 1 99 ? -6.456 -1.923 13.656 1.00 98.69 99 HIS A CA 1
ATOM 777 C C . HIS A 1 99 ? -5.830 -1.747 12.271 1.00 98.69 99 HIS A C 1
ATOM 779 O O . HIS A 1 99 ? -4.866 -2.418 11.899 1.00 98.69 99 HIS A O 1
ATOM 785 N N . VAL A 1 100 ? -6.366 -0.803 11.501 1.00 98.81 100 VAL A N 1
ATOM 786 C CA . VAL A 1 100 ? -5.882 -0.435 10.167 1.00 98.81 100 VAL A CA 1
ATOM 787 C C . VAL A 1 100 ? -5.199 0.924 10.225 1.00 98.81 100 VAL A C 1
ATOM 789 O O . VAL A 1 100 ? -5.794 1.905 10.668 1.00 98.81 100 VAL A O 1
ATOM 792 N N . VAL A 1 101 ? -3.983 1.006 9.696 1.00 98.62 101 VAL A N 1
ATOM 793 C CA . VAL A 1 101 ? -3.221 2.246 9.526 1.00 98.62 101 VAL A CA 1
ATOM 794 C C . VAL A 1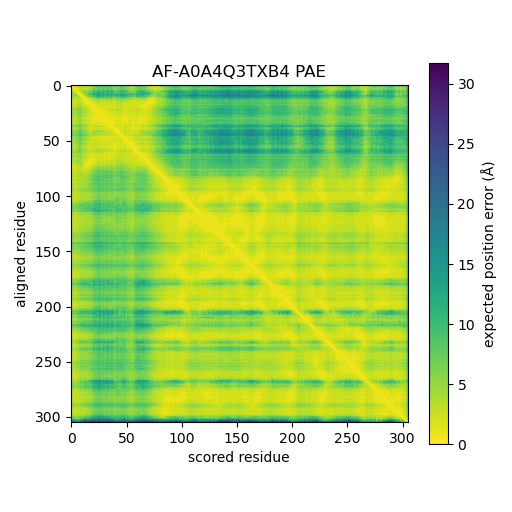 101 ? -2.945 2.443 8.043 1.00 98.62 101 VAL A C 1
ATOM 796 O O . VAL A 1 101 ? -2.179 1.695 7.444 1.00 98.62 101 VAL A O 1
ATOM 799 N N . SER A 1 102 ? -3.558 3.450 7.427 1.00 98.38 102 SER A N 1
ATOM 800 C CA . SER A 1 102 ? -3.375 3.752 6.007 1.00 98.38 102 SER A CA 1
ATOM 801 C C . SER A 1 102 ? -2.726 5.116 5.812 1.00 98.38 102 SER A C 1
ATOM 803 O O . SER A 1 102 ? -3.320 6.152 6.090 1.00 98.38 102 SER A O 1
ATOM 805 N N . ILE A 1 103 ? -1.512 5.134 5.287 1.00 97.94 103 ILE A N 1
ATOM 806 C CA . ILE A 1 103 ? -0.749 6.348 5.005 1.00 97.94 103 ILE A CA 1
ATOM 807 C C . ILE A 1 103 ? -0.920 6.683 3.525 1.00 97.94 103 ILE A C 1
ATOM 809 O O . ILE A 1 103 ? -0.759 5.814 2.669 1.00 97.94 103 ILE A O 1
ATOM 813 N N . PHE A 1 104 ? -1.226 7.938 3.222 1.00 97.06 104 PHE A N 1
ATOM 814 C CA . PHE A 1 104 ? -1.324 8.482 1.874 1.00 97.06 104 PHE A CA 1
ATOM 815 C C . PHE A 1 104 ? -0.275 9.576 1.699 1.00 97.06 104 PHE A C 1
ATOM 817 O O . PHE A 1 104 ? -0.296 10.579 2.411 1.00 97.06 104 PHE A O 1
ATOM 824 N N . GLY A 1 105 ? 0.648 9.370 0.761 1.00 95.38 105 GLY A N 1
ATOM 825 C CA . GLY A 1 105 ? 1.539 10.418 0.273 1.00 95.38 105 GLY A CA 1
ATOM 826 C C . GLY A 1 105 ? 0.818 11.305 -0.737 1.00 95.38 105 GLY A C 1
ATOM 827 O O . GLY A 1 105 ? -0.052 10.830 -1.472 1.00 95.38 105 GLY A O 1
ATOM 828 N N . LYS A 1 106 ? 1.180 12.584 -0.802 1.00 95.06 106 LYS A N 1
ATOM 829 C CA . LYS A 1 106 ? 0.716 13.470 -1.875 1.00 95.06 106 LYS A CA 1
ATOM 830 C C . LYS A 1 106 ? 1.392 13.099 -3.190 1.00 95.06 106 LYS A C 1
ATOM 832 O O . LYS A 1 106 ? 2.456 12.481 -3.208 1.00 95.06 106 LYS A O 1
ATOM 837 N N . TYR A 1 107 ? 0.761 13.471 -4.301 1.00 90.31 107 TYR A N 1
ATOM 838 C CA . TYR A 1 107 ? 1.397 13.322 -5.607 1.00 90.31 107 TYR A CA 1
ATOM 839 C C . TYR A 1 107 ? 2.555 14.316 -5.761 1.00 90.31 107 TYR A C 1
ATOM 841 O O . TYR A 1 107 ? 3.641 13.933 -6.187 1.00 90.31 107 TYR A O 1
ATOM 849 N N . GLU A 1 108 ? 2.343 15.570 -5.364 1.00 88.50 108 GLU A N 1
ATOM 850 C CA . GLU A 1 108 ? 3.398 16.578 -5.263 1.00 88.50 108 GLU A CA 1
ATOM 851 C C . GLU A 1 108 ? 3.499 17.109 -3.824 1.00 88.50 108 GLU A C 1
ATOM 853 O O . GLU A 1 108 ? 2.500 17.505 -3.209 1.00 88.50 108 GLU A O 1
ATOM 858 N N . ASP A 1 109 ? 4.724 17.169 -3.300 1.00 88.88 109 ASP A N 1
ATOM 859 C CA . ASP A 1 109 ? 5.009 17.727 -1.977 1.00 88.88 109 ASP A CA 1
ATOM 860 C C . ASP A 1 109 ? 4.501 19.174 -1.859 1.00 88.88 109 ASP A C 1
ATOM 862 O O . ASP A 1 109 ? 4.588 19.988 -2.786 1.00 88.88 109 ASP A O 1
ATOM 866 N N . GLY A 1 110 ? 3.943 19.514 -0.695 1.00 91.31 110 GLY A N 1
ATOM 867 C CA . GLY A 1 110 ? 3.456 20.862 -0.401 1.00 91.31 110 GLY A CA 1
ATOM 868 C C . GLY A 1 110 ? 2.122 21.223 -1.061 1.00 91.31 110 GLY A C 1
ATOM 869 O O . GLY A 1 110 ? 1.589 22.306 -0.800 1.00 91.31 110 GLY A O 1
ATOM 870 N N . LYS A 1 111 ? 1.518 20.339 -1.868 1.00 93.88 111 LYS A N 1
ATOM 871 C CA . LYS A 1 111 ? 0.164 20.578 -2.383 1.00 93.88 111 LYS A CA 1
ATOM 872 C C . LYS A 1 111 ? -0.876 20.571 -1.273 1.00 93.88 111 LYS A C 1
ATOM 874 O O . LYS A 1 111 ? -0.760 19.890 -0.252 1.00 93.88 111 LYS A O 1
ATOM 879 N N . THR A 1 112 ? -1.926 21.347 -1.514 1.00 95.50 112 THR A N 1
ATOM 880 C CA . THR A 1 112 ? -3.063 21.523 -0.602 1.00 95.50 112 THR A CA 1
ATOM 881 C C . THR A 1 112 ? -4.415 21.312 -1.282 1.00 95.50 112 THR A C 1
ATOM 883 O O . THR A 1 112 ? -5.431 21.197 -0.601 1.00 95.50 112 THR A O 1
ATOM 886 N N . SER A 1 113 ? -4.447 21.248 -2.618 1.00 95.31 113 SER A N 1
ATOM 887 C CA . SER A 1 113 ? -5.681 21.065 -3.385 1.00 95.31 113 SER A CA 1
ATOM 888 C C . SER A 1 113 ? -6.160 19.618 -3.339 1.00 95.31 113 SER A C 1
ATOM 890 O O . SER A 1 113 ? -5.384 18.701 -3.584 1.00 95.31 113 SER A O 1
ATOM 892 N N . ASN A 1 114 ? -7.469 19.415 -3.178 1.00 93.38 114 ASN A N 1
ATOM 893 C CA . ASN A 1 114 ? -8.107 18.098 -3.304 1.00 93.38 114 ASN A CA 1
ATOM 894 C C . ASN A 1 114 ? -8.008 17.487 -4.717 1.00 93.38 114 ASN A C 1
ATOM 896 O O . ASN A 1 114 ? -8.396 16.339 -4.900 1.00 93.38 114 ASN A O 1
ATOM 900 N N . SER A 1 115 ? -7.527 18.242 -5.711 1.00 92.25 115 SER A N 1
ATOM 901 C CA . SER A 1 115 ? -7.229 17.732 -7.054 1.00 92.25 115 SER A CA 1
ATOM 902 C C . SER A 1 115 ? -5.871 17.032 -7.160 1.00 92.25 115 SER A C 1
ATOM 904 O O . SER A 1 115 ? -5.610 16.405 -8.182 1.00 92.25 115 SER A O 1
ATOM 906 N N . ASP A 1 116 ? -4.993 17.167 -6.159 1.00 96.25 116 ASP A N 1
ATOM 907 C CA . ASP A 1 116 ? -3.789 16.338 -6.060 1.00 96.25 116 ASP A CA 1
ATOM 908 C C . ASP A 1 116 ? -4.204 14.867 -5.939 1.00 96.25 116 ASP A C 1
ATOM 910 O O . ASP A 1 116 ? -5.100 14.537 -5.159 1.00 96.25 116 ASP A O 1
ATOM 914 N N . ALA A 1 117 ? -3.577 13.984 -6.716 1.00 93.94 117 ALA A N 1
ATOM 915 C CA . ALA A 1 117 ? -4.023 12.599 -6.821 1.00 93.94 117 ALA A CA 1
ATOM 916 C C . ALA A 1 117 ? -3.888 11.824 -5.494 1.00 93.94 117 ALA A C 1
ATOM 918 O O . ALA A 1 117 ? -4.738 10.986 -5.194 1.00 93.94 117 ALA A O 1
ATOM 919 N N . GLY A 1 118 ? -2.882 12.141 -4.671 1.00 95.69 118 GLY A N 1
ATOM 920 C CA . GLY A 1 118 ? -2.709 11.563 -3.337 1.00 95.69 118 GLY A CA 1
ATOM 921 C C . GLY A 1 118 ? -3.756 12.058 -2.345 1.00 95.69 118 GLY A C 1
ATOM 922 O O . GLY A 1 118 ? -4.371 11.260 -1.635 1.00 95.69 118 GLY A O 1
ATOM 923 N N . ILE A 1 119 ? -4.051 13.362 -2.363 1.00 97.62 119 ILE A N 1
ATOM 924 C CA . ILE A 1 119 ? -5.113 13.951 -1.528 1.00 97.62 119 ILE A CA 1
ATOM 925 C C . ILE A 1 119 ? -6.493 13.403 -1.932 1.00 97.62 119 ILE A C 1
ATOM 927 O O . ILE A 1 119 ? -7.316 13.073 -1.074 1.00 97.62 119 ILE A O 1
ATOM 931 N N . ALA A 1 120 ? -6.753 13.259 -3.232 1.00 97.38 120 ALA A N 1
ATOM 932 C CA . ALA A 1 120 ? -7.985 12.666 -3.742 1.00 97.38 120 ALA A CA 1
ATOM 933 C C . ALA A 1 120 ? -8.139 11.200 -3.302 1.00 97.38 120 ALA A C 1
ATOM 935 O O . ALA A 1 120 ? -9.217 10.809 -2.847 1.00 97.38 120 ALA A O 1
ATOM 936 N N . ALA A 1 121 ? -7.065 10.406 -3.381 1.00 97.19 121 ALA A N 1
ATOM 937 C CA . ALA A 1 121 ? -7.052 9.019 -2.924 1.00 97.19 121 ALA A CA 1
ATOM 938 C C . ALA A 1 121 ? -7.308 8.905 -1.411 1.00 97.19 121 ALA A C 1
ATOM 940 O O . ALA A 1 121 ? -8.125 8.085 -0.991 1.00 97.19 121 ALA A O 1
ATOM 941 N N . TYR A 1 122 ? -6.690 9.771 -0.604 1.00 98.38 122 TYR A N 1
ATOM 942 C CA . TYR A 1 122 ? -6.942 9.868 0.837 1.00 98.38 122 TYR A CA 1
ATOM 943 C C . TYR A 1 122 ? -8.423 10.132 1.150 1.00 98.38 122 TYR A C 1
ATOM 945 O O . TYR A 1 122 ? -9.059 9.379 1.892 1.00 98.38 122 TYR A O 1
ATOM 953 N N . ASN A 1 123 ? -9.006 11.161 0.524 1.00 98.25 123 ASN A N 1
ATOM 954 C CA . ASN A 1 123 ? -10.419 11.503 0.703 1.00 98.25 123 ASN A CA 1
ATOM 955 C C . ASN A 1 123 ? -11.333 10.333 0.303 1.00 98.25 123 ASN A C 1
ATOM 957 O O . ASN A 1 123 ? -12.306 10.022 0.995 1.00 98.25 123 ASN A O 1
ATOM 961 N N . ARG A 1 124 ? -11.004 9.656 -0.805 1.00 97.75 124 ARG A N 1
ATOM 962 C CA . ARG A 1 124 ? -11.757 8.503 -1.296 1.00 97.75 124 ARG A CA 1
ATOM 963 C C . ARG A 1 124 ? -11.708 7.329 -0.320 1.00 97.75 124 ARG A C 1
ATOM 965 O O . ARG A 1 124 ? -12.756 6.759 -0.022 1.00 97.75 124 ARG A O 1
ATOM 972 N N . PHE A 1 125 ? -10.529 7.008 0.210 1.00 98.31 125 PHE A N 1
ATOM 973 C CA . PHE A 1 125 ? -10.358 5.945 1.197 1.00 98.31 125 PHE A CA 1
ATOM 974 C C . PHE A 1 125 ? -11.159 6.209 2.473 1.00 98.31 125 PHE A C 1
ATOM 976 O O . PHE A 1 125 ? -11.812 5.298 2.980 1.00 98.31 125 PHE A O 1
ATOM 983 N N . LEU A 1 126 ? -11.175 7.449 2.973 1.00 98.50 126 LEU A N 1
ATOM 984 C CA . LEU A 1 126 ? -11.993 7.806 4.134 1.00 98.50 126 LEU A CA 1
ATOM 985 C C . LEU A 1 126 ? -13.488 7.616 3.866 1.00 98.50 126 LEU A C 1
ATOM 987 O O . LEU A 1 126 ? -14.195 7.030 4.689 1.00 98.50 126 LEU A O 1
ATOM 991 N N . ALA A 1 127 ? -13.972 8.060 2.705 1.00 98.00 127 ALA A N 1
ATOM 992 C CA . ALA A 1 127 ? -15.365 7.867 2.317 1.00 98.00 127 ALA A CA 1
ATOM 993 C C . ALA A 1 127 ? -15.733 6.374 2.226 1.00 98.00 127 ALA A C 1
ATOM 995 O O . ALA A 1 127 ? -16.772 5.960 2.750 1.00 98.00 127 ALA A O 1
ATOM 996 N N . ASP A 1 128 ? -14.874 5.562 1.605 1.00 97.50 128 ASP A N 1
ATOM 997 C CA . ASP A 1 128 ? -15.090 4.121 1.456 1.00 97.50 128 ASP A CA 1
ATOM 998 C C . ASP A 1 128 ? -14.990 3.377 2.798 1.00 97.50 128 ASP A C 1
ATOM 1000 O O . ASP A 1 128 ? -15.821 2.509 3.070 1.00 97.50 128 ASP A O 1
ATOM 1004 N N . SER A 1 129 ? -14.057 3.765 3.672 1.00 98.06 129 SER A N 1
ATOM 1005 C CA . SER A 1 129 ? -13.910 3.211 5.025 1.00 98.06 129 SER A CA 1
ATOM 1006 C C . SER A 1 129 ? -15.133 3.512 5.880 1.00 98.06 129 SER A C 1
ATOM 1008 O O . SER A 1 129 ? -15.742 2.595 6.426 1.00 98.06 129 SER A O 1
ATOM 1010 N N . LYS A 1 130 ? -15.573 4.778 5.923 1.00 97.56 130 LYS A N 1
ATOM 1011 C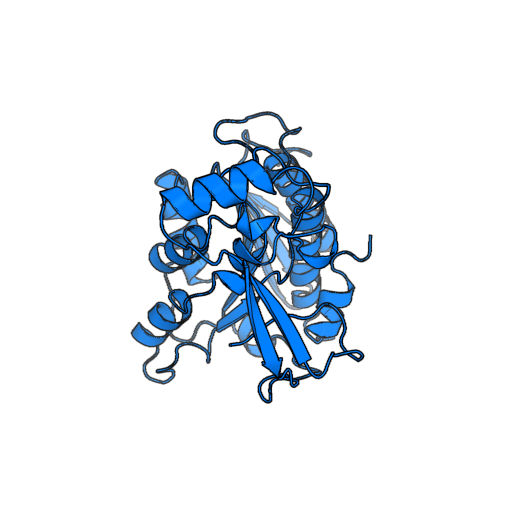 CA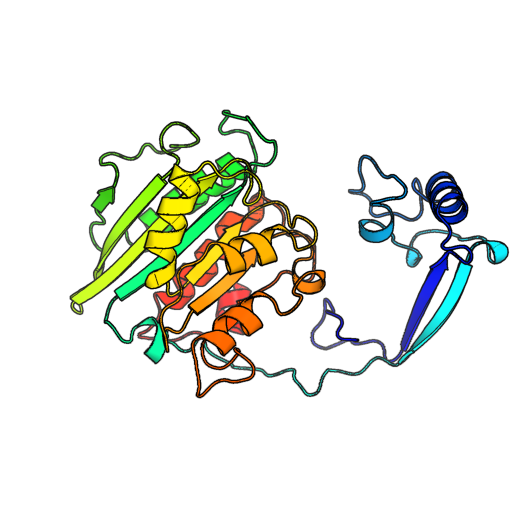 . LYS A 1 130 ? -16.792 5.174 6.641 1.00 97.56 130 LYS A CA 1
ATOM 1012 C C . LYS A 1 130 ? -18.009 4.402 6.141 1.00 97.56 130 LYS A C 1
ATOM 1014 O O . LYS A 1 130 ? -18.819 3.957 6.948 1.00 97.56 130 LYS A O 1
ATOM 1019 N N . LYS A 1 131 ? -18.133 4.228 4.820 1.00 97.62 131 LYS A N 1
ATOM 1020 C CA . LYS A 1 131 ? -19.214 3.451 4.202 1.00 97.62 131 LYS A CA 1
ATOM 1021 C C . LYS A 1 131 ? -19.156 1.975 4.601 1.00 97.62 131 LYS A C 1
ATOM 1023 O O . LYS A 1 131 ? -20.201 1.403 4.899 1.00 97.62 131 LYS A O 1
ATOM 1028 N N . ALA A 1 132 ?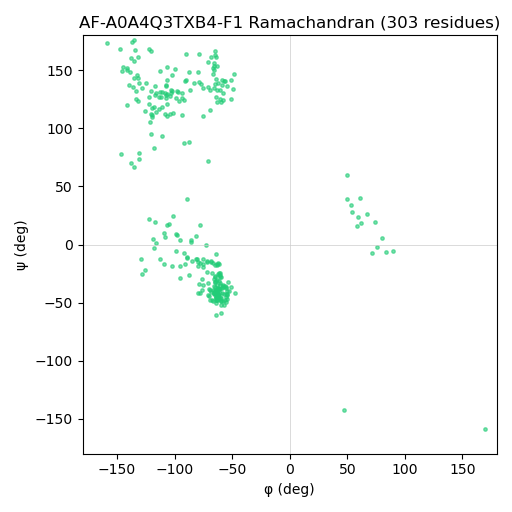 -17.968 1.369 4.626 1.00 97.00 132 ALA A N 1
ATOM 1029 C CA . ALA A 1 132 ? -17.785 -0.048 4.949 1.00 97.00 132 ALA A CA 1
ATOM 1030 C C . ALA A 1 132 ? -18.279 -0.407 6.358 1.00 97.00 132 ALA A C 1
ATOM 1032 O O . ALA A 1 132 ? -18.812 -1.495 6.557 1.00 97.00 132 ALA A O 1
ATOM 1033 N N . ILE A 1 133 ? -18.161 0.520 7.311 1.00 97.44 133 ILE A N 1
ATOM 1034 C CA . ILE A 1 133 ? -18.590 0.315 8.703 1.00 97.44 133 ILE A CA 1
ATOM 1035 C C . ILE A 1 133 ? -19.831 1.132 9.088 1.00 97.44 133 ILE A C 1
ATOM 1037 O O . ILE A 1 133 ? -20.205 1.165 10.256 1.00 97.44 133 ILE A O 1
ATOM 1041 N N . GLN A 1 134 ? -20.509 1.772 8.127 1.00 97.25 134 GLN A N 1
ATOM 1042 C CA . GLN A 1 134 ? -21.617 2.700 8.394 1.00 97.25 134 GLN A CA 1
ATOM 1043 C C . GLN A 1 134 ? -22.772 2.056 9.172 1.00 97.25 134 GLN A C 1
ATOM 1045 O O . GLN A 1 134 ? -23.385 2.714 10.012 1.00 97.25 134 GLN A O 1
ATOM 1050 N N . ALA A 1 135 ? -23.056 0.775 8.912 1.00 97.25 135 ALA A N 1
ATOM 1051 C CA . ALA A 1 135 ? -24.116 0.021 9.585 1.00 97.25 135 ALA A CA 1
ATOM 1052 C C . ALA A 1 135 ? -23.905 -0.104 11.107 1.00 97.25 135 ALA A C 1
ATOM 1054 O O . ALA A 1 135 ? -24.851 -0.393 11.836 1.00 97.25 135 ALA A O 1
ATOM 1055 N N . TYR A 1 136 ? -22.683 0.150 11.580 1.00 97.62 136 TYR A N 1
ATOM 1056 C CA . TYR A 1 136 ? -22.272 0.030 12.976 1.00 97.62 136 TYR A CA 1
ATOM 1057 C C . TYR A 1 136 ? -22.121 1.392 13.668 1.00 97.62 136 TYR A C 1
ATOM 1059 O O . TYR A 1 136 ? -21.491 1.481 14.717 1.00 97.62 136 TYR A O 1
ATOM 1067 N N . ASN A 1 137 ? -22.706 2.452 13.092 1.00 97.25 137 ASN A N 1
ATOM 1068 C CA . ASN A 1 137 ? -22.709 3.817 13.633 1.00 97.25 137 ASN A CA 1
ATOM 1069 C C . ASN A 1 137 ? -21.304 4.309 14.036 1.00 97.25 137 ASN A C 1
ATOM 1071 O O . ASN A 1 137 ? -21.077 4.620 15.208 1.00 97.25 137 ASN A O 1
ATOM 1075 N N . PRO A 1 138 ? -20.354 4.370 13.085 1.00 97.69 138 PRO A N 1
ATOM 1076 C CA . PRO A 1 138 ? -18.969 4.673 13.398 1.00 97.69 138 PRO A CA 1
ATOM 1077 C C . PRO A 1 138 ? -18.821 6.083 13.971 1.00 97.69 138 PRO A C 1
ATOM 1079 O O . PRO A 1 138 ? -19.458 7.033 13.503 1.00 97.69 138 PRO A O 1
ATOM 1082 N N . THR A 1 139 ? -17.930 6.229 14.946 1.00 98.44 139 THR A N 1
ATOM 1083 C CA . THR A 1 139 ? -17.446 7.528 15.419 1.00 98.44 139 THR A CA 1
ATOM 1084 C C . THR A 1 139 ? -16.209 7.946 14.632 1.00 98.44 139 THR A C 1
ATOM 1086 O O . THR A 1 139 ? -15.595 7.133 13.938 1.00 98.44 139 THR A O 1
ATOM 1089 N N . SER A 1 140 ? -15.856 9.231 14.709 1.00 98.56 140 SER A N 1
ATOM 1090 C CA . SER A 1 140 ? -14.644 9.755 14.087 1.00 98.56 140 SER A CA 1
ATOM 1091 C C . SER A 1 140 ? -13.845 10.630 15.039 1.00 98.56 140 SER A C 1
ATOM 1093 O O . SER A 1 140 ? -14.421 11.393 15.819 1.00 98.56 140 SER A O 1
ATOM 1095 N N . GLU A 1 141 ? -12.528 10.573 14.902 1.00 98.31 141 GLU A N 1
ATOM 1096 C CA . GLU A 1 141 ? -11.590 11.523 15.482 1.00 98.31 141 GLU A CA 1
ATOM 1097 C C . GLU A 1 141 ? -10.749 12.145 14.356 1.00 98.31 141 GLU A C 1
ATOM 1099 O O . GLU A 1 141 ? -10.108 11.400 13.619 1.00 98.31 141 GLU A O 1
ATOM 1104 N N . PRO A 1 142 ? -10.771 13.479 14.178 1.00 98.19 142 PRO A N 1
ATOM 1105 C CA . PRO A 1 142 ? -11.625 14.434 14.885 1.00 98.19 142 PRO A CA 1
ATOM 1106 C C . PRO A 1 142 ? -13.121 14.233 14.579 1.00 98.19 142 PRO A C 1
ATOM 1108 O O . PRO A 1 142 ? -13.515 13.574 13.615 1.00 98.19 142 PRO A O 1
ATOM 1111 N N . ALA A 1 143 ? -13.990 14.802 15.415 1.00 97.06 143 ALA A N 1
ATOM 1112 C CA . ALA A 1 143 ? -15.430 14.769 15.172 1.00 97.06 143 ALA A CA 1
ATOM 1113 C C . ALA A 1 143 ? -15.805 15.594 13.924 1.00 97.06 143 ALA A C 1
ATOM 1115 O O . ALA A 1 143 ? -15.166 16.598 13.616 1.00 97.06 143 ALA A O 1
ATOM 1116 N N . ASN A 1 144 ? -16.897 15.218 13.249 1.00 92.81 144 ASN A N 1
ATOM 1117 C CA . ASN A 1 144 ? -17.462 15.948 12.101 1.00 92.81 144 ASN A CA 1
ATOM 1118 C C . ASN A 1 144 ? -16.521 16.074 10.886 1.00 92.81 144 ASN A C 1
ATOM 1120 O O . ASN A 1 144 ? -16.493 17.111 10.223 1.00 92.81 144 ASN A O 1
ATOM 1124 N N . VAL A 1 145 ? -15.784 15.006 10.569 1.00 97.06 145 VAL A N 1
ATOM 1125 C CA . VAL A 1 145 ? -14.939 14.920 9.366 1.00 97.06 145 VAL A CA 1
ATOM 1126 C C . VAL A 1 145 ? -15.739 15.298 8.111 1.00 97.06 145 VAL A C 1
ATOM 1128 O O . VAL A 1 145 ? -16.796 14.719 7.838 1.00 97.06 145 VAL A O 1
ATOM 1131 N N . ALA A 1 146 ? -15.232 16.276 7.355 1.00 96.44 146 ALA A N 1
ATOM 1132 C CA . ALA A 1 146 ? -15.846 16.756 6.118 1.00 96.44 146 ALA A CA 1
ATOM 1133 C C . ALA A 1 146 ? -15.863 15.674 5.019 1.00 96.44 146 ALA A C 1
ATOM 1135 O O . ALA A 1 146 ? -15.171 14.667 5.104 1.00 96.44 146 ALA A O 1
ATOM 1136 N N . ALA A 1 147 ? -16.627 15.888 3.943 1.00 94.69 147 ALA A N 1
ATOM 1137 C CA . ALA A 1 147 ? -16.666 14.936 2.825 1.00 94.69 147 ALA A CA 1
ATOM 1138 C C . ALA A 1 147 ? -15.320 14.813 2.083 1.00 94.69 147 ALA A C 1
ATOM 1140 O O . ALA A 1 147 ? -14.991 13.738 1.599 1.00 94.69 147 ALA A O 1
ATOM 1141 N N . ASN A 1 148 ? -14.549 15.905 2.012 1.00 96.69 148 ASN A N 1
ATOM 1142 C CA . ASN A 1 148 ? -13.207 15.948 1.423 1.00 96.69 148 ASN A CA 1
ATOM 1143 C C . ASN A 1 148 ? -12.247 16.642 2.403 1.00 96.69 148 ASN A C 1
ATOM 1145 O O . ASN A 1 148 ? -12.002 17.843 2.245 1.00 96.69 148 ASN A O 1
ATOM 1149 N N . PRO A 1 149 ? -11.778 15.942 3.450 1.00 97.06 149 PRO A N 1
ATOM 1150 C CA . PRO A 1 149 ? -11.014 16.573 4.525 1.00 97.06 149 PRO A CA 1
ATOM 1151 C C . PRO A 1 149 ? -9.671 17.141 4.055 1.00 97.06 149 PRO A C 1
ATOM 1153 O O . PRO A 1 149 ? -9.294 18.248 4.448 1.00 97.06 149 PRO A O 1
ATOM 1156 N N . GLY A 1 150 ? -8.980 16.411 3.173 1.00 97.06 150 GLY A N 1
ATOM 1157 C CA . GLY A 1 150 ? -7.686 16.786 2.616 1.00 97.06 150 GLY A CA 1
ATOM 1158 C C . GLY A 1 150 ? -6.688 17.251 3.679 1.00 97.06 150 GLY A C 1
ATOM 1159 O O . GLY A 1 150 ? -6.661 16.758 4.804 1.00 97.06 150 GLY A O 1
ATOM 1160 N N . VAL A 1 151 ? -5.877 18.255 3.343 1.00 96.81 151 VAL A N 1
ATOM 1161 C CA . VAL A 1 151 ? -4.846 18.782 4.257 1.00 96.81 151 VAL A CA 1
ATOM 1162 C C . VAL A 1 151 ? -5.401 19.512 5.484 1.00 96.81 151 VAL A C 1
ATOM 1164 O O . VAL A 1 151 ? -4.651 19.761 6.422 1.00 96.81 151 VAL A O 1
ATOM 1167 N N . ALA A 1 152 ? -6.690 19.874 5.497 1.00 97.19 152 ALA A N 1
ATOM 1168 C CA . ALA A 1 152 ? -7.313 20.521 6.653 1.00 97.19 152 ALA A CA 1
ATOM 1169 C C . ALA A 1 152 ? -7.581 19.530 7.797 1.00 97.19 152 ALA A C 1
ATOM 1171 O O . ALA A 1 152 ? -7.774 19.935 8.942 1.00 97.19 152 ALA A O 1
ATOM 1172 N N . THR A 1 153 ? -7.609 18.230 7.502 1.00 97.75 153 THR A N 1
ATOM 1173 C CA . THR A 1 153 ? -7.744 17.170 8.502 1.00 97.75 153 THR A CA 1
ATOM 1174 C C . THR A 1 153 ? -6.942 15.957 8.030 1.00 97.75 153 THR A C 1
ATOM 1176 O O . THR A 1 153 ? -7.528 15.037 7.471 1.00 97.75 153 THR A O 1
ATOM 1179 N N . PRO A 1 154 ? -5.604 15.976 8.187 1.00 97.44 154 PRO A N 1
ATOM 1180 C CA . PRO A 1 154 ? -4.721 14.958 7.622 1.00 97.44 154 PRO A CA 1
ATOM 1181 C C . PRO A 1 154 ? -4.654 13.667 8.449 1.00 97.44 154 PRO A C 1
ATOM 1183 O O . PRO A 1 154 ? -4.139 12.673 7.960 1.00 97.44 154 PRO A O 1
ATOM 1186 N N . ASP A 1 155 ? -5.157 13.663 9.682 1.00 98.31 155 ASP A N 1
ATOM 1187 C CA . ASP A 1 155 ? -5.273 12.481 10.541 1.00 98.31 155 ASP A CA 1
ATOM 1188 C C . ASP A 1 155 ? -6.752 12.276 10.854 1.00 98.31 155 ASP A C 1
ATOM 1190 O O . ASP A 1 155 ? -7.400 13.160 11.422 1.00 98.31 155 ASP A O 1
ATOM 1194 N N . VAL A 1 156 ? -7.290 11.139 10.418 1.00 98.75 156 VAL A N 1
ATOM 1195 C CA . VAL A 1 156 ? -8.670 10.748 10.690 1.00 98.75 156 VAL A CA 1
ATOM 1196 C C . VAL A 1 156 ? -8.693 9.301 11.140 1.00 98.75 156 VAL A C 1
ATOM 1198 O O . VAL A 1 156 ? -8.249 8.413 10.418 1.00 98.75 156 VAL A O 1
ATOM 1201 N N . THR A 1 157 ? -9.285 9.059 12.301 1.00 98.81 157 THR A N 1
ATOM 1202 C CA . THR A 1 157 ? -9.606 7.726 12.808 1.00 98.81 157 THR A CA 1
ATOM 1203 C C . THR A 1 157 ? -11.113 7.515 12.755 1.00 98.81 157 THR A C 1
ATOM 1205 O O . THR A 1 157 ? -11.868 8.353 13.246 1.00 98.81 157 THR A O 1
ATOM 1208 N N . TYR A 1 158 ? -11.561 6.398 12.189 1.00 98.81 158 TYR A N 1
ATOM 1209 C CA . TYR A 1 158 ? -12.921 5.895 12.349 1.00 98.81 158 TYR A CA 1
ATOM 1210 C C . TYR A 1 158 ? -12.933 4.674 13.254 1.00 98.81 158 TYR A C 1
ATOM 1212 O O . TYR A 1 158 ? -12.125 3.766 13.067 1.00 98.81 158 TYR A O 1
ATOM 1220 N N . SER A 1 159 ? -13.899 4.622 14.167 1.00 98.69 159 SER A N 1
ATOM 1221 C CA . SER A 1 159 ? -14.053 3.502 15.094 1.00 98.69 159 SER A CA 1
ATOM 1222 C C . SER A 1 159 ? -15.490 3.004 15.118 1.00 98.69 159 SER A C 1
ATOM 1224 O O . SER A 1 159 ? -16.426 3.802 15.131 1.00 98.69 159 SER A O 1
ATOM 1226 N N . ALA A 1 160 ? -15.679 1.689 15.153 1.00 98.56 160 ALA A N 1
ATOM 1227 C CA . ALA A 1 160 ? -16.991 1.067 15.309 1.00 98.56 160 ALA A CA 1
ATOM 1228 C C . ALA A 1 160 ? -16.910 -0.221 16.134 1.00 98.56 160 ALA A C 1
ATOM 1230 O O . ALA A 1 160 ? -15.891 -0.910 16.123 1.00 98.56 160 ALA A O 1
ATOM 1231 N N . THR A 1 161 ? -18.014 -0.561 16.800 1.00 98.62 161 THR A N 1
ATOM 1232 C CA . THR A 1 161 ? -18.195 -1.849 17.480 1.00 98.62 161 THR A CA 1
ATOM 1233 C C . THR A 1 161 ? -19.176 -2.698 16.681 1.00 98.62 161 THR A C 1
ATOM 1235 O O . THR A 1 161 ? -20.284 -2.255 16.374 1.00 98.62 161 THR A O 1
ATOM 1238 N N . LEU A 1 162 ? -18.762 -3.913 16.341 1.00 97.75 162 LEU A N 1
ATOM 1239 C CA . LEU A 1 162 ? -19.541 -4.891 15.594 1.00 97.75 162 LEU A CA 1
ATOM 1240 C C . LEU A 1 162 ? -20.561 -5.603 16.508 1.00 97.75 162 LEU A C 1
ATOM 1242 O O . LEU A 1 162 ? -20.439 -5.541 17.735 1.00 97.75 162 LEU A O 1
ATOM 1246 N N . PRO A 1 163 ? -21.583 -6.284 15.951 1.00 96.94 163 PRO A N 1
ATOM 1247 C CA . PRO A 1 163 ? -22.642 -6.914 16.747 1.00 96.94 163 PRO A CA 1
ATOM 1248 C C . PRO A 1 163 ? -22.159 -7.986 17.734 1.00 96.94 163 PRO A C 1
ATOM 1250 O O . PRO A 1 163 ? -22.817 -8.221 18.744 1.00 96.94 163 PRO A O 1
ATOM 1253 N N . ASP A 1 164 ? -21.025 -8.626 17.451 1.00 96.31 164 ASP A N 1
ATOM 1254 C CA . ASP A 1 164 ? -20.385 -9.639 18.299 1.00 96.31 164 ASP A CA 1
ATOM 1255 C C . ASP A 1 164 ? -19.451 -9.041 19.373 1.00 96.31 164 ASP A C 1
ATOM 1257 O O . ASP A 1 164 ? -18.844 -9.779 20.148 1.00 96.31 164 ASP A O 1
ATOM 1261 N N . GLY A 1 165 ? -19.352 -7.710 19.446 1.00 97.75 165 GLY A N 1
ATOM 1262 C CA . GLY A 1 165 ? -18.515 -6.983 20.398 1.00 97.75 165 GLY A CA 1
ATOM 1263 C C . GLY A 1 165 ? -17.094 -6.694 19.914 1.00 97.75 165 GLY A C 1
ATOM 1264 O O . GLY A 1 165 ? -16.382 -5.954 20.598 1.00 97.75 165 GLY A O 1
ATOM 1265 N N . ARG A 1 166 ? -16.683 -7.210 18.747 1.00 98.38 166 ARG A N 1
ATOM 1266 C CA . ARG A 1 166 ? -15.388 -6.866 18.146 1.00 98.38 166 ARG A CA 1
ATOM 1267 C C . ARG A 1 166 ? -15.341 -5.397 17.749 1.00 98.38 166 ARG A C 1
ATOM 1269 O O . ARG A 1 166 ? -16.372 -4.790 17.456 1.00 98.38 166 ARG A O 1
ATOM 1276 N N . LYS A 1 167 ? -14.145 -4.816 17.706 1.00 98.56 167 LYS A N 1
ATOM 1277 C CA . LYS A 1 167 ? -13.951 -3.420 17.297 1.00 98.56 167 LYS A CA 1
ATOM 1278 C C . LYS A 1 167 ? -13.202 -3.319 15.984 1.00 98.56 167 LYS A C 1
ATOM 1280 O O . LYS A 1 167 ? -12.354 -4.141 15.666 1.00 98.56 167 LYS A O 1
ATOM 1285 N N . VAL A 1 168 ? -13.505 -2.269 15.239 1.00 98.62 168 VAL A N 1
ATOM 1286 C CA . VAL A 1 168 ? -12.773 -1.878 14.037 1.00 98.62 168 VAL A CA 1
ATOM 1287 C C . VAL A 1 168 ? -12.280 -0.460 14.250 1.00 98.62 168 VAL A C 1
ATOM 1289 O O . VAL A 1 168 ? -13.087 0.416 14.561 1.00 98.62 168 VAL A O 1
ATOM 1292 N N . VAL A 1 169 ? -10.981 -0.244 14.067 1.00 98.81 169 VAL A N 1
ATOM 1293 C CA . VAL A 1 169 ? -10.316 1.057 14.145 1.00 98.81 169 VAL A CA 1
ATOM 1294 C C . VAL A 1 169 ? -9.552 1.269 12.843 1.00 98.81 169 VAL A C 1
ATOM 1296 O O . VAL A 1 169 ? -8.633 0.524 12.522 1.00 98.81 169 VAL A O 1
ATOM 1299 N N . ILE A 1 170 ? -9.954 2.269 12.060 1.00 98.81 170 ILE A N 1
ATOM 1300 C CA . ILE A 1 170 ? -9.340 2.598 10.770 1.00 98.81 170 ILE A CA 1
ATOM 1301 C C . ILE A 1 170 ? -8.797 4.015 10.841 1.00 98.81 170 ILE A C 1
ATOM 1303 O O . ILE A 1 170 ? -9.567 4.974 10.840 1.00 98.81 170 ILE A O 1
ATOM 1307 N N . THR A 1 171 ? -7.477 4.144 10.849 1.00 98.88 171 THR A N 1
ATOM 1308 C CA . THR A 1 171 ? -6.776 5.427 10.858 1.00 98.88 171 THR A CA 1
ATOM 1309 C C . THR A 1 171 ? -6.158 5.703 9.498 1.00 98.88 171 THR A C 1
ATOM 1311 O O . THR A 1 171 ? -5.442 4.863 8.955 1.00 98.88 171 THR A O 1
ATOM 1314 N N . ALA A 1 172 ? -6.404 6.893 8.950 1.00 98.69 172 ALA A N 1
ATOM 1315 C CA . ALA A 1 172 ? -5.763 7.374 7.737 1.00 98.69 172 ALA A CA 1
ATOM 1316 C C . ALA A 1 172 ? -4.913 8.616 8.018 1.00 98.69 172 ALA A C 1
ATOM 1318 O O . ALA A 1 172 ? -5.409 9.589 8.590 1.00 98.69 172 ALA A O 1
ATOM 1319 N N . LEU A 1 173 ? -3.664 8.600 7.549 1.00 98.31 173 LEU A N 1
ATOM 1320 C CA . LEU A 1 173 ? -2.718 9.711 7.637 1.00 98.31 173 LEU A CA 1
ATOM 1321 C C . LEU A 1 173 ? -2.421 10.259 6.236 1.00 98.31 173 LEU A C 1
ATOM 1323 O O . LEU A 1 173 ? -2.101 9.489 5.335 1.00 98.31 173 LEU A O 1
ATOM 1327 N N . LEU A 1 174 ? -2.487 11.575 6.053 1.00 97.69 174 LEU A N 1
ATOM 1328 C CA . LEU A 1 174 ? -2.083 12.282 4.839 1.00 97.69 174 LEU A CA 1
ATOM 1329 C C . LEU A 1 174 ? -0.768 13.023 5.094 1.00 97.69 174 LEU A C 1
ATOM 1331 O O . LEU A 1 174 ? -0.694 13.901 5.955 1.00 97.69 174 LEU A O 1
ATOM 1335 N N . VAL A 1 175 ? 0.258 12.697 4.316 1.00 96.06 175 VAL A N 1
ATOM 1336 C CA . VAL A 1 175 ? 1.616 13.246 4.438 1.00 96.06 175 VAL A CA 1
ATOM 1337 C C . VAL A 1 175 ? 2.123 13.696 3.071 1.00 96.06 175 VAL A C 1
ATOM 1339 O O . VAL A 1 175 ? 1.581 13.277 2.056 1.00 96.06 175 VAL A O 1
ATOM 1342 N N . ASP A 1 176 ? 3.153 14.543 3.018 1.00 92.44 176 ASP A N 1
ATOM 1343 C CA . ASP A 1 176 ? 3.826 14.849 1.745 1.00 92.44 176 ASP A CA 1
ATOM 1344 C C . ASP A 1 176 ? 4.482 13.569 1.195 1.00 92.44 176 ASP A C 1
ATOM 1346 O O . ASP A 1 176 ? 4.035 13.010 0.195 1.00 92.44 176 ASP A O 1
ATOM 1350 N N . SER A 1 177 ? 5.421 13.000 1.955 1.00 88.56 177 SER A N 1
ATOM 1351 C CA . SER A 1 177 ? 5.985 11.670 1.717 1.00 88.56 177 SER A CA 1
ATOM 1352 C C . SER A 1 177 ? 6.351 10.991 3.040 1.00 88.56 177 SER A C 1
ATOM 1354 O O . SER A 1 177 ? 6.400 11.639 4.085 1.00 88.56 177 SER A O 1
ATOM 1356 N N . VAL A 1 178 ? 6.647 9.687 3.010 1.00 87.62 178 VAL A N 1
ATOM 1357 C CA . VAL A 1 178 ? 7.142 8.969 4.200 1.00 87.62 178 VAL A CA 1
ATOM 1358 C C . VAL A 1 178 ? 8.509 9.503 4.626 1.00 87.62 178 VAL A C 1
ATOM 1360 O O . VAL A 1 178 ? 8.762 9.699 5.808 1.00 87.62 178 VAL A O 1
ATOM 1363 N N . THR A 1 179 ? 9.383 9.774 3.659 1.00 85.69 179 THR A N 1
ATOM 1364 C CA . THR A 1 179 ? 10.744 10.271 3.897 1.00 85.69 179 THR A CA 1
ATOM 1365 C C . THR A 1 179 ? 10.806 11.720 4.379 1.00 85.69 179 THR A C 1
ATOM 1367 O O . THR A 1 179 ? 11.848 12.150 4.866 1.00 85.69 179 THR A O 1
ATOM 1370 N N . SER A 1 180 ? 9.714 12.476 4.243 1.00 85.69 180 SER A N 1
ATOM 1371 C CA . SER A 1 180 ? 9.596 13.876 4.667 1.00 85.69 180 SER A CA 1
ATOM 1372 C C . SER A 1 180 ? 8.460 14.097 5.671 1.00 85.69 180 SER A C 1
ATOM 1374 O O . SER A 1 180 ? 7.972 15.220 5.813 1.00 85.69 180 SER A O 1
ATOM 1376 N N . MET A 1 181 ? 8.027 13.046 6.382 1.00 87.50 181 MET A N 1
ATOM 1377 C CA . MET A 1 181 ? 7.014 13.189 7.429 1.00 87.50 181 MET A CA 1
ATOM 1378 C C . MET A 1 181 ? 7.452 14.203 8.488 1.00 87.50 181 MET A C 1
ATOM 1380 O O . MET A 1 181 ? 8.609 14.252 8.904 1.00 87.50 181 MET A O 1
ATOM 1384 N N . SER A 1 182 ? 6.496 15.003 8.959 1.00 89.12 182 SER A N 1
ATOM 1385 C CA . SER A 1 182 ? 6.711 15.833 10.141 1.00 89.12 182 SER A CA 1
ATOM 1386 C C . SER A 1 182 ? 6.904 14.952 11.377 1.00 89.12 182 SER A C 1
ATOM 1388 O O . SER A 1 182 ? 6.390 13.835 11.429 1.00 89.12 182 SER A O 1
ATOM 1390 N N . GLN A 1 183 ? 7.574 15.474 12.410 1.00 91.25 183 GLN A N 1
ATOM 1391 C CA . GLN A 1 183 ? 7.754 14.738 13.668 1.00 91.25 183 GLN A CA 1
ATOM 1392 C C . GLN A 1 183 ? 6.413 14.267 14.247 1.00 91.25 183 GLN A C 1
ATOM 1394 O O . GLN A 1 183 ? 6.284 13.113 14.623 1.00 91.25 183 GLN A O 1
ATOM 1399 N N . ALA A 1 184 ? 5.387 15.123 14.227 1.00 92.69 184 ALA A N 1
ATOM 1400 C CA . ALA A 1 184 ? 4.059 14.764 14.719 1.00 92.69 184 ALA A CA 1
ATOM 1401 C C . ALA A 1 184 ? 3.423 13.603 13.930 1.00 92.69 184 ALA A C 1
ATOM 1403 O O . ALA A 1 184 ? 2.771 12.749 14.524 1.00 92.69 184 ALA A O 1
ATOM 1404 N N . ALA A 1 185 ? 3.609 13.556 12.605 1.00 92.88 185 ALA A N 1
ATOM 1405 C CA . ALA A 1 185 ? 3.129 12.445 11.785 1.00 92.88 185 ALA A CA 1
ATOM 1406 C C . ALA A 1 185 ? 3.932 11.159 12.039 1.00 92.88 185 ALA A C 1
ATOM 1408 O O . ALA A 1 185 ? 3.336 10.084 12.099 1.00 92.88 185 ALA A O 1
ATOM 1409 N N . SER A 1 186 ? 5.250 11.281 12.241 1.00 93.12 186 SER A N 1
ATOM 1410 C CA . SER A 1 186 ? 6.110 10.168 12.655 1.00 93.12 186 SER A CA 1
ATOM 1411 C C . SER A 1 186 ? 5.633 9.603 13.989 1.00 93.12 186 SER A C 1
ATOM 1413 O O . SER A 1 186 ? 5.183 8.466 14.015 1.00 93.12 186 SER A O 1
ATOM 1415 N N . ASP A 1 187 ? 5.590 10.413 15.053 1.00 94.56 187 ASP A N 1
ATOM 1416 C CA . ASP A 1 187 ? 5.151 10.008 16.399 1.00 94.56 187 ASP A CA 1
ATOM 1417 C C . ASP A 1 187 ? 3.769 9.341 16.368 1.00 94.56 187 ASP A C 1
ATOM 1419 O O . ASP A 1 187 ? 3.510 8.344 17.046 1.00 94.56 187 ASP A O 1
ATOM 1423 N N . ARG A 1 188 ? 2.867 9.880 15.538 1.00 96.31 188 ARG A N 1
ATOM 1424 C CA . ARG A 1 188 ? 1.540 9.307 15.331 1.00 96.31 188 ARG A CA 1
ATOM 1425 C C . ARG A 1 188 ? 1.612 7.920 14.696 1.00 96.31 188 ARG A C 1
ATOM 1427 O O . ARG A 1 188 ? 0.934 7.015 15.174 1.00 96.31 188 ARG A O 1
ATOM 1434 N N . TYR A 1 189 ? 2.416 7.733 13.653 1.00 96.12 189 TYR A N 1
ATOM 1435 C CA . TYR A 1 189 ? 2.639 6.421 13.048 1.00 96.12 189 TYR A CA 1
ATOM 1436 C C .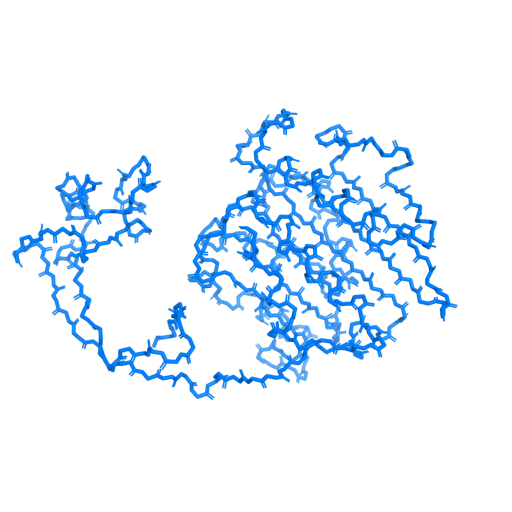 TYR A 1 189 ? 3.303 5.436 14.022 1.00 96.12 189 TYR A C 1
ATOM 1438 O O . TYR A 1 189 ? 2.870 4.286 14.103 1.00 96.12 189 TYR A O 1
ATOM 1446 N N . GLU A 1 190 ? 4.291 5.867 14.808 1.00 94.69 190 GLU A N 1
ATOM 1447 C CA . GLU A 1 190 ? 4.940 5.016 15.816 1.00 94.69 190 GLU A CA 1
ATOM 1448 C C . GLU A 1 190 ? 3.922 4.506 16.843 1.00 94.69 190 GLU A C 1
ATOM 1450 O O . GLU A 1 190 ? 3.844 3.306 17.104 1.00 94.69 190 GLU A O 1
ATOM 1455 N N . ALA A 1 191 ? 3.061 5.396 17.346 1.00 95.44 191 ALA A N 1
ATOM 1456 C CA . ALA A 1 191 ? 2.007 5.034 18.288 1.00 95.44 191 ALA A CA 1
ATOM 1457 C C . ALA A 1 191 ? 0.981 4.049 17.696 1.00 95.44 191 ALA A C 1
ATOM 1459 O O . ALA A 1 191 ? 0.489 3.168 18.401 1.00 95.44 191 ALA A O 1
ATOM 1460 N N . LEU A 1 192 ? 0.645 4.195 16.410 1.00 97.00 192 LEU A N 1
ATOM 1461 C CA . LEU A 1 192 ? -0.337 3.348 15.728 1.00 97.00 192 LEU A CA 1
ATOM 1462 C C . LEU A 1 192 ? 0.236 1.976 15.334 1.00 97.00 192 LEU A C 1
ATOM 1464 O O . LEU A 1 192 ? -0.432 0.957 15.494 1.00 97.00 192 LEU A O 1
ATOM 1468 N N . SER A 1 193 ? 1.474 1.941 14.834 1.00 95.50 193 SER A N 1
ATOM 1469 C CA . SER A 1 193 ? 2.126 0.728 14.312 1.00 95.50 193 SER A CA 1
ATOM 1470 C C . SER A 1 193 ? 2.306 -0.372 15.360 1.00 95.50 193 SER A C 1
ATOM 1472 O O . SER A 1 193 ? 2.283 -1.549 15.006 1.00 95.50 193 SER A O 1
ATOM 1474 N N . ALA A 1 194 ? 2.371 -0.013 16.645 1.00 93.88 194 ALA A N 1
ATOM 1475 C CA . ALA A 1 194 ? 2.487 -0.968 17.745 1.00 93.88 194 ALA A CA 1
ATOM 1476 C C . ALA A 1 194 ? 1.344 -1.993 17.791 1.00 93.88 194 ALA A C 1
ATOM 1478 O O . ALA A 1 194 ? 1.584 -3.143 18.154 1.00 93.88 194 ALA A O 1
ATOM 1479 N N . ASN A 1 195 ? 0.127 -1.587 17.418 1.00 95.19 195 ASN A N 1
ATOM 1480 C CA . ASN A 1 195 ? -1.068 -2.431 17.496 1.00 95.19 195 ASN A CA 1
ATOM 1481 C C . ASN A 1 195 ? -1.690 -2.728 16.125 1.00 95.19 195 ASN A C 1
ATOM 1483 O O . ASN A 1 195 ? -2.713 -3.400 16.070 1.00 95.19 195 ASN A O 1
ATOM 1487 N N . ALA A 1 196 ? -1.101 -2.236 15.034 1.00 97.81 196 ALA A N 1
ATOM 1488 C CA . ALA A 1 196 ? -1.668 -2.382 13.701 1.00 97.81 196 ALA A CA 1
ATOM 1489 C C . ALA A 1 196 ? -1.701 -3.849 13.244 1.00 97.81 196 ALA A C 1
ATOM 1491 O O . ALA A 1 196 ? -0.702 -4.562 13.342 1.00 97.81 196 ALA A O 1
ATOM 1492 N N . ASP A 1 197 ? -2.832 -4.262 12.676 1.00 98.44 197 ASP A N 1
ATOM 1493 C CA . ASP A 1 197 ? -2.997 -5.539 11.971 1.00 98.44 197 ASP A CA 1
ATOM 1494 C C . ASP A 1 197 ? -2.793 -5.373 10.465 1.00 98.44 197 ASP A C 1
ATOM 1496 O O . ASP A 1 197 ? -2.356 -6.294 9.777 1.00 98.44 197 ASP A O 1
ATOM 1500 N N . LEU A 1 198 ? -3.089 -4.176 9.950 1.00 98.56 198 LEU A N 1
ATOM 1501 C CA . LEU A 1 198 ? -2.819 -3.772 8.578 1.00 98.56 198 LEU A CA 1
ATOM 1502 C C . LEU A 1 198 ? -2.152 -2.398 8.568 1.00 98.56 198 LEU A C 1
ATOM 1504 O O . LEU A 1 198 ? -2.731 -1.421 9.040 1.00 98.56 198 LEU A O 1
ATOM 1508 N N . ILE A 1 199 ? -0.977 -2.308 7.951 1.00 98.06 199 ILE A N 1
ATOM 1509 C CA . ILE A 1 199 ? -0.331 -1.044 7.595 1.00 98.06 199 ILE A CA 1
ATOM 1510 C C . ILE A 1 199 ? -0.295 -0.948 6.072 1.00 98.06 199 ILE A C 1
ATOM 1512 O O . ILE A 1 199 ? 0.355 -1.752 5.411 1.00 98.06 199 ILE A O 1
ATOM 1516 N N . ALA A 1 200 ? -0.971 0.042 5.499 1.00 97.19 200 ALA A N 1
ATOM 1517 C CA . ALA A 1 200 ? -0.952 0.305 4.067 1.00 97.19 200 ALA A CA 1
ATOM 1518 C C . ALA A 1 200 ? -0.271 1.643 3.782 1.00 97.19 200 ALA A C 1
ATOM 1520 O O . ALA A 1 200 ? -0.674 2.676 4.312 1.00 97.19 200 ALA A O 1
ATOM 1521 N N . TYR A 1 201 ? 0.730 1.649 2.908 1.00 95.50 201 TYR A N 1
ATOM 1522 C CA . TYR A 1 201 ? 1.292 2.876 2.355 1.00 95.50 201 TYR A CA 1
ATOM 1523 C C . TYR A 1 201 ? 0.813 3.067 0.923 1.00 95.50 201 TYR A C 1
ATOM 1525 O O . TYR A 1 201 ? 0.976 2.168 0.111 1.00 95.50 201 TYR A O 1
ATOM 1533 N N . ASN A 1 202 ? 0.255 4.237 0.621 1.00 95.19 202 ASN A N 1
ATOM 1534 C CA . ASN A 1 202 ? -0.310 4.606 -0.671 1.00 95.19 202 ASN A CA 1
ATOM 1535 C C . ASN A 1 202 ? 0.423 5.844 -1.188 1.00 95.19 202 ASN A C 1
ATOM 1537 O O . ASN A 1 202 ? 0.209 6.949 -0.686 1.00 95.19 202 ASN A O 1
ATOM 1541 N N . GLY A 1 203 ? 1.299 5.681 -2.172 1.00 91.44 203 GLY A N 1
ATOM 1542 C CA . GLY A 1 203 ? 2.003 6.817 -2.754 1.00 91.44 203 GLY A CA 1
ATOM 1543 C C . GLY A 1 203 ? 3.142 6.417 -3.676 1.00 91.44 203 GLY A C 1
ATOM 1544 O O . GLY A 1 203 ? 3.197 5.302 -4.196 1.00 91.44 203 GLY A O 1
ATOM 1545 N N . HIS A 1 204 ? 4.071 7.348 -3.880 1.00 87.56 204 HIS A N 1
ATOM 1546 C CA . HIS A 1 204 ? 5.270 7.097 -4.673 1.00 87.56 204 HIS A CA 1
ATOM 1547 C C . HIS A 1 204 ? 6.078 5.945 -4.085 1.00 87.56 204 HIS A C 1
ATOM 1549 O O . HIS A 1 204 ? 6.302 5.877 -2.884 1.00 87.56 204 HIS A O 1
ATOM 1555 N N . ALA A 1 205 ? 6.586 5.044 -4.919 1.00 76.69 205 ALA A N 1
ATOM 1556 C CA . ALA A 1 205 ? 7.338 3.889 -4.426 1.00 76.69 205 ALA A CA 1
ATOM 1557 C C . ALA A 1 205 ? 8.650 4.265 -3.721 1.00 76.69 205 ALA A C 1
ATOM 1559 O O . ALA A 1 205 ? 9.139 3.529 -2.860 1.00 76.69 205 ALA A O 1
ATOM 1560 N N . GLY A 1 206 ? 9.237 5.405 -4.106 1.00 76.81 206 GLY A N 1
ATOM 1561 C CA . GLY A 1 206 ? 10.472 5.923 -3.520 1.00 76.81 206 GLY A CA 1
ATOM 1562 C C . GLY A 1 206 ? 11.660 4.968 -3.655 1.00 76.81 206 GLY A C 1
ATOM 1563 O O . GLY A 1 206 ? 12.563 5.015 -2.826 1.00 76.81 206 GLY A O 1
ATOM 1564 N N . LEU A 1 207 ? 11.646 4.052 -4.636 1.00 77.25 207 LEU A N 1
ATOM 1565 C CA . LEU A 1 207 ? 12.711 3.065 -4.878 1.00 77.25 207 LEU A CA 1
ATOM 1566 C C . LEU A 1 207 ? 13.124 2.300 -3.594 1.00 77.25 207 LEU A C 1
ATOM 1568 O O . LEU A 1 207 ? 14.306 2.094 -3.297 1.00 77.25 207 LEU A O 1
ATOM 1572 N N . GLY A 1 208 ? 12.136 1.957 -2.759 1.00 75.88 208 GLY A N 1
ATOM 1573 C CA . GLY A 1 208 ? 12.327 1.246 -1.487 1.00 75.88 208 GLY A CA 1
ATOM 1574 C C . GLY A 1 208 ? 12.701 2.120 -0.292 1.00 75.88 208 GLY A C 1
ATOM 1575 O O . GLY A 1 208 ? 12.723 1.627 0.832 1.00 75.88 208 GLY A O 1
ATOM 1576 N N . GLN A 1 209 ? 12.961 3.417 -0.480 1.00 82.31 209 GLN A N 1
ATOM 1577 C CA . GLN A 1 209 ? 13.239 4.330 0.636 1.00 82.31 209 GLN A CA 1
ATOM 1578 C C . GLN A 1 209 ? 12.049 4.408 1.595 1.00 82.31 209 GLN A C 1
ATOM 1580 O O . GLN A 1 209 ? 12.245 4.379 2.805 1.00 82.31 209 GLN A O 1
ATOM 1585 N N . ASN A 1 210 ? 10.825 4.404 1.061 1.00 82.88 210 ASN A N 1
ATOM 1586 C CA . ASN A 1 210 ? 9.606 4.422 1.868 1.00 82.88 210 ASN A CA 1
ATOM 1587 C C . ASN A 1 210 ? 9.432 3.127 2.677 1.00 82.88 210 ASN A C 1
ATOM 1589 O O . ASN A 1 210 ? 9.071 3.194 3.847 1.00 82.88 210 ASN A O 1
ATOM 1593 N N . VAL A 1 211 ? 9.763 1.964 2.096 1.00 77.44 211 VAL A N 1
ATOM 1594 C CA . VAL A 1 211 ? 9.752 0.667 2.805 1.00 77.44 211 VAL A CA 1
ATOM 1595 C C . VAL A 1 211 ? 10.710 0.709 3.994 1.00 77.44 211 VAL A C 1
ATOM 1597 O O . VAL A 1 211 ? 10.317 0.427 5.125 1.00 77.44 211 VAL A O 1
ATOM 1600 N N . ARG A 1 212 ? 11.960 1.117 3.746 1.00 83.50 212 ARG A N 1
ATOM 1601 C CA . ARG A 1 212 ? 12.992 1.209 4.785 1.00 83.50 212 ARG A CA 1
ATOM 1602 C C . ARG A 1 212 ? 12.633 2.224 5.866 1.00 83.50 212 ARG A C 1
ATOM 1604 O O . ARG A 1 212 ? 12.839 1.943 7.041 1.00 83.50 212 ARG A O 1
ATOM 1611 N N . ALA A 1 213 ? 12.080 3.374 5.485 1.00 86.00 213 ALA A N 1
ATOM 1612 C CA . ALA A 1 213 ? 11.664 4.404 6.429 1.00 86.00 213 ALA A CA 1
ATOM 1613 C C . ALA A 1 213 ? 10.525 3.913 7.336 1.00 86.00 213 ALA A C 1
ATOM 1615 O O . ALA A 1 213 ? 10.637 4.023 8.551 1.00 86.00 213 ALA A O 1
ATOM 1616 N N . LEU A 1 214 ? 9.470 3.302 6.783 1.00 84.56 214 LEU A N 1
ATOM 1617 C CA . LEU A 1 214 ? 8.374 2.750 7.592 1.00 84.56 214 LEU A CA 1
ATOM 1618 C C . LEU A 1 214 ? 8.836 1.614 8.509 1.00 84.56 214 LEU A C 1
ATOM 1620 O O . LEU A 1 214 ? 8.372 1.534 9.647 1.00 84.56 214 LEU A O 1
ATOM 1624 N N . ALA A 1 215 ? 9.751 0.763 8.033 1.00 81.81 215 ALA A N 1
ATOM 1625 C CA . ALA A 1 215 ? 10.352 -0.293 8.843 1.00 81.81 215 ALA A CA 1
ATOM 1626 C C . ALA A 1 215 ? 11.145 0.274 10.032 1.00 81.81 215 ALA A C 1
ATOM 1628 O O . ALA A 1 215 ? 11.027 -0.242 11.141 1.00 81.81 215 ALA A O 1
ATOM 1629 N N . ALA A 1 216 ? 11.912 1.346 9.806 1.00 84.94 216 ALA A N 1
ATOM 1630 C CA . ALA A 1 216 ? 12.738 1.987 10.826 1.00 84.94 216 ALA A CA 1
ATOM 1631 C C . ALA A 1 216 ? 11.940 2.838 11.827 1.00 84.94 216 ALA A C 1
ATOM 1633 O O . ALA A 1 216 ? 12.325 2.900 12.989 1.00 84.94 216 ALA A O 1
ATOM 1634 N N . MET A 1 217 ? 10.863 3.497 11.387 1.00 86.06 217 MET A N 1
ATOM 1635 C CA . MET A 1 217 ? 10.033 4.340 12.259 1.00 86.06 217 MET A CA 1
ATOM 1636 C C . MET A 1 217 ? 9.070 3.514 13.118 1.00 86.06 217 MET A C 1
ATOM 1638 O O . MET A 1 217 ? 8.776 3.890 14.241 1.00 86.06 217 MET A O 1
ATOM 1642 N N . GLY A 1 218 ? 8.550 2.390 12.616 1.00 85.44 218 GLY A N 1
ATOM 1643 C CA . GLY A 1 218 ? 7.506 1.647 13.325 1.00 85.44 218 GLY A CA 1
ATOM 1644 C C . GLY A 1 218 ? 7.930 1.181 14.723 1.00 85.44 218 GLY A C 1
ATOM 1645 O O . GLY A 1 218 ? 9.054 0.725 14.930 1.00 85.44 218 GLY A O 1
ATOM 1646 N N . THR A 1 219 ? 7.001 1.237 15.678 1.00 91.44 219 THR A N 1
ATOM 1647 C CA . THR A 1 219 ? 7.149 0.529 16.953 1.00 91.44 219 THR A CA 1
ATOM 1648 C C . THR A 1 219 ? 6.504 -0.839 16.805 1.00 91.44 219 THR A C 1
ATOM 1650 O O . THR A 1 219 ? 5.335 -0.945 16.455 1.00 91.44 219 THR A O 1
ATOM 1653 N N . TRP A 1 220 ? 7.257 -1.903 17.069 1.00 91.19 220 TRP A N 1
ATOM 1654 C CA . TRP A 1 220 ? 6.840 -3.268 16.760 1.00 91.19 220 TRP A CA 1
ATOM 1655 C C . TRP A 1 220 ? 6.704 -4.101 18.033 1.00 91.19 220 TRP A C 1
ATOM 1657 O O . TRP A 1 220 ? 7.628 -4.167 18.843 1.00 91.19 220 TRP A O 1
ATOM 1667 N N . GLN A 1 221 ? 5.560 -4.765 18.206 1.00 93.56 221 GLN A N 1
ATOM 1668 C CA . GLN A 1 221 ? 5.333 -5.673 19.331 1.00 93.56 221 GLN A CA 1
ATOM 1669 C C . GLN A 1 221 ? 5.734 -7.113 18.992 1.00 93.56 221 GLN A C 1
ATOM 1671 O O . GLN A 1 221 ? 5.475 -7.608 17.891 1.00 93.56 221 GLN A O 1
ATOM 1676 N N . VAL A 1 222 ? 6.340 -7.791 19.971 1.00 95.31 222 VAL A N 1
ATOM 1677 C CA . VAL A 1 222 ? 6.697 -9.215 19.890 1.00 95.31 222 VAL A CA 1
ATOM 1678 C C . VAL A 1 222 ? 5.438 -10.043 19.631 1.00 95.31 222 VAL A C 1
ATOM 1680 O O . VAL A 1 222 ? 4.427 -9.869 20.307 1.00 95.31 222 VAL A O 1
ATOM 1683 N N . GLY A 1 223 ? 5.487 -10.931 18.642 1.00 95.19 223 GLY A N 1
ATOM 1684 C CA . GLY A 1 223 ? 4.401 -11.837 18.269 1.00 95.19 223 GLY A CA 1
ATOM 1685 C C . GLY A 1 223 ? 3.186 -11.187 17.595 1.00 95.19 223 GLY A C 1
ATOM 1686 O O . GLY A 1 223 ? 2.315 -11.917 17.123 1.00 95.19 223 GLY A O 1
ATOM 1687 N N . LYS A 1 224 ? 3.103 -9.848 17.505 1.00 95.81 224 LYS A N 1
ATOM 1688 C CA . LYS A 1 224 ? 1.980 -9.174 16.830 1.00 95.81 224 LYS A CA 1
ATOM 1689 C C . LYS A 1 224 ? 2.059 -9.433 15.333 1.00 95.81 224 LYS A C 1
ATOM 1691 O O . LYS A 1 224 ? 3.017 -9.012 14.691 1.00 95.81 224 LYS A O 1
ATOM 1696 N N . TYR A 1 225 ? 1.070 -10.129 14.792 1.00 97.44 225 TYR A N 1
ATOM 1697 C CA . TYR A 1 225 ? 0.952 -10.335 13.356 1.00 97.44 225 TYR A CA 1
ATOM 1698 C C . TYR A 1 225 ? 0.561 -9.024 12.670 1.00 97.44 225 TYR A C 1
ATOM 1700 O O . TYR A 1 225 ? -0.322 -8.323 13.156 1.00 97.44 225 TYR A O 1
ATOM 1708 N N . VAL A 1 226 ? 1.215 -8.698 11.557 1.00 97.19 226 VAL A N 1
ATOM 1709 C CA . VAL A 1 226 ? 0.906 -7.501 10.771 1.00 97.19 226 VAL A CA 1
ATOM 1710 C C . VAL A 1 226 ? 0.964 -7.810 9.283 1.00 97.19 226 VAL A C 1
ATOM 1712 O O . VAL A 1 226 ? 1.880 -8.475 8.800 1.00 97.19 226 VAL A O 1
ATOM 1715 N N . ILE A 1 227 ? -0.009 -7.289 8.548 1.00 97.94 227 ILE A N 1
ATOM 1716 C CA . ILE A 1 227 ? 0.002 -7.243 7.092 1.00 97.94 227 ILE A CA 1
ATOM 1717 C C . ILE A 1 227 ? 0.519 -5.865 6.691 1.00 97.94 227 ILE A C 1
ATOM 1719 O O . ILE A 1 227 ? -0.045 -4.846 7.087 1.00 97.94 227 ILE A O 1
ATOM 1723 N N . VAL A 1 228 ? 1.580 -5.809 5.893 1.00 96.38 228 VAL A N 1
ATOM 1724 C CA . VAL A 1 228 ? 2.098 -4.558 5.337 1.00 96.38 228 VAL A CA 1
ATOM 1725 C C . VAL A 1 228 ? 1.853 -4.531 3.839 1.00 96.38 228 VAL A C 1
ATOM 1727 O O . VAL A 1 228 ? 2.376 -5.362 3.103 1.00 96.38 228 VAL A O 1
ATOM 1730 N N . PHE A 1 229 ? 1.066 -3.562 3.378 1.00 95.75 229 PHE A N 1
ATOM 1731 C CA . PHE A 1 229 ? 0.795 -3.338 1.964 1.00 95.75 229 PHE A CA 1
ATOM 1732 C C . PHE A 1 229 ? 1.527 -2.096 1.458 1.00 95.75 229 PHE A C 1
ATOM 1734 O O . PHE A 1 229 ? 1.181 -0.964 1.796 1.00 95.75 229 PHE A O 1
ATOM 1741 N N . MET A 1 230 ? 2.528 -2.308 0.607 1.00 93.25 230 MET A N 1
ATOM 1742 C CA . MET A 1 230 ? 3.244 -1.230 -0.070 1.00 93.25 230 MET A CA 1
ATOM 1743 C C . MET A 1 230 ? 2.581 -0.945 -1.411 1.00 93.25 230 MET A C 1
ATOM 1745 O O . MET A 1 230 ? 2.971 -1.508 -2.433 1.00 93.25 230 MET A O 1
ATOM 1749 N N . ASN A 1 231 ? 1.577 -0.072 -1.385 1.00 91.75 231 ASN A N 1
ATOM 1750 C CA . ASN A 1 231 ? 0.775 0.315 -2.534 1.00 91.75 231 ASN A CA 1
ATOM 1751 C C . ASN A 1 231 ? 1.418 1.484 -3.292 1.00 91.75 231 ASN A C 1
ATOM 1753 O O . ASN A 1 231 ? 1.170 2.661 -3.022 1.00 91.75 231 ASN A O 1
ATOM 1757 N N . GLY A 1 232 ? 2.292 1.145 -4.230 1.00 86.94 232 GLY A N 1
ATOM 1758 C CA . GLY A 1 232 ? 3.106 2.094 -4.979 1.00 86.94 232 GLY A CA 1
ATOM 1759 C C . GLY A 1 232 ? 3.601 1.486 -6.280 1.00 86.94 232 GLY A C 1
ATOM 1760 O O . GLY A 1 232 ? 3.416 0.299 -6.538 1.00 86.94 232 GLY A O 1
ATOM 1761 N N . CYS A 1 233 ? 4.247 2.286 -7.121 1.00 83.06 233 CYS A N 1
ATOM 1762 C CA . CYS A 1 233 ? 4.785 1.774 -8.377 1.00 83.06 233 CYS A CA 1
ATOM 1763 C C . CYS A 1 233 ? 5.874 0.705 -8.164 1.00 83.06 233 CYS A C 1
ATOM 1765 O O . CYS A 1 233 ? 6.895 0.982 -7.545 1.00 83.06 233 CYS A O 1
ATOM 1767 N N . ASP A 1 234 ? 5.692 -0.500 -8.707 1.00 79.19 234 ASP A N 1
ATOM 1768 C CA . ASP A 1 234 ? 6.722 -1.554 -8.745 1.00 79.19 234 ASP A CA 1
ATOM 1769 C C . ASP A 1 234 ? 7.354 -1.893 -7.382 1.00 79.19 234 ASP A C 1
ATOM 1771 O O . ASP A 1 234 ? 8.536 -2.232 -7.287 1.00 79.19 234 ASP A O 1
ATOM 1775 N N . THR A 1 235 ? 6.581 -1.818 -6.294 1.00 86.56 235 THR A N 1
ATOM 1776 C CA . THR A 1 235 ? 7.103 -2.027 -4.934 1.00 86.56 235 THR A CA 1
ATOM 1777 C C . THR A 1 235 ? 7.712 -3.410 -4.724 1.00 86.56 235 THR A C 1
ATOM 1779 O O . THR A 1 235 ? 8.624 -3.534 -3.909 1.00 86.56 235 THR A O 1
ATOM 1782 N N . PHE A 1 236 ? 7.308 -4.420 -5.505 1.00 87.88 236 PHE A N 1
ATOM 1783 C CA . PHE A 1 236 ? 7.918 -5.753 -5.502 1.00 87.88 236 PHE A CA 1
ATOM 1784 C C . PHE A 1 236 ? 9.431 -5.712 -5.767 1.00 87.88 236 PHE A C 1
ATOM 1786 O O . PHE A 1 236 ? 10.186 -6.456 -5.147 1.00 87.88 236 PHE A O 1
ATOM 1793 N N . ALA A 1 237 ? 9.896 -4.811 -6.638 1.00 84.06 237 ALA A N 1
ATOM 1794 C CA . ALA A 1 237 ? 11.313 -4.687 -6.976 1.00 84.06 237 ALA A CA 1
ATOM 1795 C C . ALA A 1 237 ? 12.162 -4.087 -5.842 1.00 84.06 237 ALA A C 1
ATOM 1797 O O . ALA A 1 237 ? 13.391 -4.152 -5.894 1.00 84.06 237 ALA A O 1
ATOM 1798 N N . TYR A 1 238 ? 11.522 -3.491 -4.832 1.00 83.12 238 TYR A N 1
ATOM 1799 C CA . TYR A 1 238 ? 12.188 -2.695 -3.804 1.00 83.12 238 TYR A CA 1
ATOM 1800 C C . TYR A 1 238 ? 12.032 -3.243 -2.383 1.00 83.12 238 TYR A C 1
ATOM 1802 O O . TYR A 1 238 ? 12.488 -2.602 -1.433 1.00 83.12 238 TYR A O 1
ATOM 1810 N N . VAL A 1 239 ? 11.415 -4.414 -2.221 1.00 83.19 239 VAL A N 1
ATOM 1811 C CA . VAL A 1 239 ? 11.417 -5.126 -0.940 1.00 83.19 239 VAL A CA 1
ATOM 1812 C C . VAL A 1 239 ? 12.786 -5.756 -0.735 1.00 83.19 239 VAL A C 1
ATOM 1814 O O . VAL A 1 239 ? 13.163 -6.691 -1.433 1.00 83.19 239 VAL A O 1
ATOM 1817 N N . ASP A 1 240 ? 13.535 -5.235 0.231 1.00 84.75 240 ASP A N 1
ATOM 1818 C CA . ASP A 1 240 ? 14.922 -5.625 0.510 1.00 84.75 240 ASP A CA 1
ATOM 1819 C C . ASP A 1 240 ? 15.079 -6.441 1.807 1.00 84.75 240 ASP A C 1
ATOM 1821 O O . ASP A 1 240 ? 16.196 -6.740 2.228 1.00 84.75 240 ASP A O 1
ATOM 1825 N N . GLY A 1 241 ? 13.962 -6.804 2.446 1.00 88.81 241 GLY A N 1
ATOM 1826 C CA . GLY A 1 241 ? 13.945 -7.541 3.709 1.00 88.81 241 GLY A CA 1
ATOM 1827 C C . GLY A 1 241 ? 14.182 -6.677 4.950 1.00 88.81 241 GLY A C 1
ATOM 1828 O O . GLY A 1 241 ? 14.252 -7.232 6.045 1.00 88.81 241 GLY A O 1
ATOM 1829 N N . SER A 1 242 ? 14.264 -5.342 4.830 1.00 90.75 242 SER A N 1
ATOM 1830 C CA . SER A 1 242 ? 14.473 -4.457 5.986 1.00 90.75 242 SER A CA 1
ATOM 1831 C C . SER A 1 242 ? 13.435 -4.680 7.082 1.00 90.75 242 SER A C 1
ATOM 1833 O O . SER A 1 242 ? 13.791 -4.774 8.253 1.00 90.75 242 SER A O 1
ATOM 1835 N N . LEU A 1 243 ? 12.161 -4.817 6.701 1.00 90.50 243 LEU A N 1
ATOM 1836 C CA . LEU A 1 243 ? 11.090 -5.046 7.661 1.00 90.50 243 LEU A CA 1
ATOM 1837 C C . LEU A 1 243 ? 11.223 -6.421 8.320 1.00 90.50 243 LEU A C 1
ATOM 1839 O O . LEU A 1 243 ? 11.203 -6.493 9.541 1.00 90.50 243 LEU A O 1
ATOM 1843 N N . ALA A 1 244 ? 11.434 -7.486 7.541 1.00 93.81 244 ALA A N 1
ATOM 1844 C CA . ALA A 1 244 ? 11.648 -8.830 8.080 1.00 93.81 244 ALA A CA 1
ATOM 1845 C C . ALA A 1 244 ? 12.817 -8.850 9.080 1.00 93.81 244 ALA A C 1
ATOM 1847 O O . ALA A 1 244 ? 12.681 -9.362 10.185 1.00 93.81 244 ALA A O 1
ATOM 1848 N N . LYS A 1 245 ? 13.928 -8.169 8.776 1.00 94.56 245 LYS A N 1
ATOM 1849 C CA . LYS A 1 245 ? 15.043 -8.023 9.719 1.00 94.56 245 LYS A CA 1
ATOM 1850 C C . LYS A 1 245 ? 14.612 -7.363 11.036 1.00 94.56 245 LYS A C 1
ATOM 1852 O O . LYS A 1 245 ? 14.900 -7.906 12.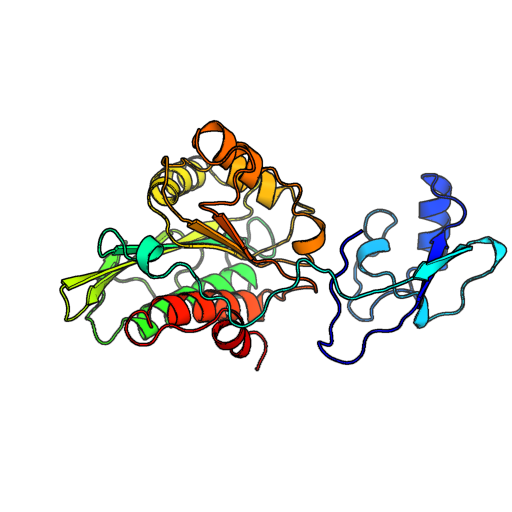099 1.00 94.56 245 LYS A O 1
ATOM 1857 N N . THR A 1 246 ? 13.894 -6.241 10.981 1.00 92.25 246 THR A N 1
ATOM 1858 C CA . THR A 1 246 ? 13.359 -5.581 12.185 1.00 92.25 246 THR A CA 1
ATOM 1859 C C . THR A 1 246 ? 12.424 -6.504 12.972 1.00 92.25 246 THR A C 1
ATOM 1861 O O . THR A 1 246 ? 12.448 -6.520 14.201 1.00 92.25 246 THR A O 1
ATOM 1864 N N . ARG A 1 247 ? 11.620 -7.320 12.279 1.00 93.62 247 ARG A N 1
ATOM 1865 C CA . ARG A 1 247 ? 10.738 -8.310 12.910 1.00 93.62 247 ARG A CA 1
ATOM 1866 C C . ARG A 1 247 ? 11.521 -9.444 13.577 1.00 93.62 247 ARG A C 1
ATOM 1868 O O . ARG A 1 247 ? 11.152 -9.836 14.681 1.00 93.62 247 ARG A O 1
ATOM 1875 N N . ALA A 1 248 ? 12.592 -9.939 12.962 1.00 96.31 248 ALA A N 1
ATOM 1876 C CA . ALA A 1 248 ? 13.442 -10.988 13.526 1.00 96.31 248 ALA A CA 1
ATOM 1877 C C . ALA A 1 248 ? 14.177 -10.526 14.797 1.00 96.31 248 ALA A C 1
ATOM 1879 O O . ALA A 1 248 ? 14.313 -11.290 15.749 1.00 96.31 248 ALA A O 1
ATOM 1880 N N . GLU A 1 249 ? 14.606 -9.260 14.852 1.00 95.38 249 GLU A N 1
ATOM 1881 C CA . GLU A 1 249 ? 15.322 -8.690 16.007 1.00 95.38 249 GLU A CA 1
ATOM 1882 C C . GLU A 1 249 ? 14.501 -8.716 17.307 1.00 95.38 249 GLU A C 1
ATOM 1884 O O . GLU A 1 249 ? 15.076 -8.808 18.393 1.00 95.38 249 GLU A O 1
ATOM 1889 N N . ILE A 1 250 ? 13.168 -8.676 17.210 1.00 94.94 250 ILE A N 1
ATOM 1890 C CA . ILE A 1 250 ? 12.271 -8.699 18.375 1.00 94.94 250 ILE A CA 1
ATOM 1891 C C . ILE A 1 250 ? 11.625 -10.073 18.624 1.00 94.94 250 ILE A C 1
ATOM 1893 O O . ILE A 1 250 ? 11.146 -10.324 19.729 1.00 94.94 250 ILE A O 1
ATOM 1897 N N . ASN A 1 251 ? 11.603 -10.969 17.631 1.00 96.44 251 ASN A N 1
ATOM 1898 C CA . ASN A 1 251 ? 10.941 -12.274 17.714 1.00 96.44 251 ASN A CA 1
ATOM 1899 C C . ASN A 1 251 ? 11.971 -13.410 17.731 1.00 96.44 251 ASN A C 1
ATOM 1901 O O . ASN A 1 251 ? 12.378 -13.924 16.692 1.00 96.44 251 ASN A O 1
ATOM 1905 N N . GLY A 1 252 ? 12.370 -13.848 18.929 1.00 96.62 252 GLY A N 1
ATOM 1906 C CA . GLY A 1 252 ? 13.380 -14.906 19.086 1.00 96.62 252 GLY A CA 1
ATOM 1907 C C . GLY A 1 252 ? 12.987 -16.276 18.511 1.00 96.62 252 GLY A C 1
ATOM 1908 O O . GLY A 1 252 ? 13.852 -17.126 18.317 1.00 96.62 252 GLY A O 1
ATOM 1909 N N . ASP A 1 253 ? 11.701 -16.504 18.236 1.00 97.56 253 ASP A N 1
ATOM 1910 C CA . ASP A 1 253 ? 11.160 -17.715 17.611 1.00 97.56 253 ASP A CA 1
ATOM 1911 C C . ASP A 1 253 ? 10.974 -17.599 16.085 1.00 97.56 253 ASP A C 1
ATOM 1913 O O . ASP A 1 253 ? 10.449 -18.527 15.463 1.00 97.56 253 ASP A O 1
ATOM 1917 N N . ASP A 1 254 ? 11.380 -16.474 15.493 1.00 97.19 254 ASP A N 1
ATOM 1918 C CA . ASP A 1 254 ? 11.234 -16.145 14.074 1.00 97.19 254 ASP A CA 1
ATOM 1919 C C . ASP A 1 254 ? 12.519 -15.484 13.533 1.00 97.19 254 ASP A C 1
ATOM 1921 O O . ASP A 1 254 ? 12.542 -14.286 13.246 1.00 97.19 254 ASP A O 1
ATOM 1925 N N . PRO A 1 255 ? 13.625 -16.242 13.398 1.00 96.12 255 PRO A N 1
ATOM 1926 C CA . PRO A 1 255 ? 14.919 -15.691 12.988 1.00 96.12 255 PRO A CA 1
ATOM 1927 C C . PRO A 1 255 ? 14.934 -15.134 11.554 1.00 96.12 255 PRO A C 1
ATOM 1929 O O . PRO A 1 255 ? 15.842 -14.381 11.208 1.00 96.12 255 PRO A O 1
ATOM 1932 N N . GLU A 1 256 ? 13.958 -15.503 10.720 1.00 95.62 256 GLU A N 1
ATOM 1933 C CA . GLU A 1 256 ? 13.788 -14.971 9.361 1.00 95.62 256 GLU A CA 1
ATOM 1934 C C . GLU A 1 256 ? 12.870 -13.737 9.328 1.00 95.62 256 GLU A C 1
ATOM 1936 O O . GLU A 1 256 ? 12.902 -12.980 8.359 1.00 95.62 256 GLU A O 1
ATOM 1941 N N . GLY A 1 257 ? 12.090 -13.502 10.389 1.00 95.19 257 GLY A N 1
ATOM 1942 C CA . GLY A 1 257 ? 11.220 -12.337 10.542 1.00 95.19 257 GLY A CA 1
ATOM 1943 C C . GLY A 1 257 ? 9.954 -12.362 9.686 1.00 95.19 257 GLY A C 1
ATOM 1944 O O . GLY A 1 257 ? 9.376 -11.305 9.420 1.00 95.19 257 GLY A O 1
ATOM 1945 N N . THR A 1 258 ? 9.551 -13.542 9.216 1.00 93.94 258 THR A N 1
ATOM 1946 C CA . THR A 1 258 ? 8.430 -13.744 8.286 1.00 93.94 258 THR A CA 1
ATOM 1947 C C . THR A 1 258 ? 7.219 -14.411 8.942 1.00 93.94 258 THR A C 1
ATOM 1949 O O . THR A 1 258 ? 6.114 -14.319 8.422 1.00 93.94 258 THR A O 1
ATOM 1952 N N . LYS A 1 259 ? 7.362 -15.036 10.118 1.00 95.81 259 LYS A N 1
ATOM 1953 C CA . LYS A 1 259 ? 6.280 -15.774 10.805 1.00 95.81 259 LYS A CA 1
ATOM 1954 C C . LYS A 1 259 ? 5.117 -14.889 11.263 1.00 95.81 259 LYS A C 1
ATOM 1956 O O . LYS A 1 259 ? 4.001 -15.380 11.453 1.00 95.81 259 LYS A O 1
ATOM 1961 N N . TYR A 1 260 ? 5.390 -13.613 11.524 1.00 96.56 260 TYR A N 1
ATOM 1962 C CA . TYR A 1 260 ? 4.414 -12.628 12.010 1.00 96.56 260 TYR A CA 1
ATOM 1963 C C . TYR A 1 260 ? 4.199 -11.475 11.022 1.00 96.56 260 TYR A C 1
ATOM 1965 O O . TYR A 1 260 ? 3.756 -10.401 11.428 1.00 96.56 260 TYR A O 1
ATOM 1973 N N . LEU A 1 261 ? 4.565 -11.666 9.755 1.00 95.88 261 LEU A N 1
ATOM 1974 C CA . LEU A 1 261 ? 4.550 -10.617 8.749 1.00 95.88 261 LEU A CA 1
ATOM 1975 C C . LEU A 1 261 ? 4.071 -11.165 7.411 1.00 95.88 261 LEU A C 1
ATOM 1977 O O . LEU A 1 261 ? 4.765 -11.965 6.792 1.00 95.88 261 LEU A O 1
ATOM 1981 N N . ASP A 1 262 ? 2.978 -10.595 6.918 1.00 95.94 262 ASP A N 1
ATOM 1982 C CA . ASP A 1 262 ? 2.612 -10.709 5.512 1.00 95.94 262 ASP A CA 1
ATOM 1983 C C . ASP A 1 262 ? 2.965 -9.410 4.792 1.00 95.94 262 ASP A C 1
ATOM 1985 O O . ASP A 1 262 ? 2.647 -8.315 5.257 1.00 95.94 262 ASP A O 1
ATOM 1989 N N . PHE A 1 263 ? 3.632 -9.519 3.643 1.00 93.94 263 PHE A N 1
ATOM 1990 C CA . PHE A 1 263 ? 4.077 -8.363 2.870 1.00 93.94 263 PHE A CA 1
ATOM 1991 C C . PHE A 1 263 ? 3.458 -8.376 1.472 1.00 93.94 263 PHE A C 1
ATOM 1993 O O . PHE A 1 263 ? 3.768 -9.228 0.640 1.00 93.94 263 PHE A O 1
ATOM 2000 N N . VAL A 1 264 ? 2.582 -7.411 1.204 1.00 94.31 264 VAL A N 1
ATOM 2001 C CA . VAL A 1 264 ? 1.851 -7.268 -0.059 1.00 94.31 264 VAL A CA 1
ATOM 2002 C C . VAL A 1 264 ? 2.490 -6.153 -0.886 1.00 94.31 264 VAL A C 1
ATOM 2004 O O . VAL A 1 264 ? 2.774 -5.065 -0.381 1.00 94.31 264 VAL A O 1
ATOM 2007 N N . THR A 1 265 ? 2.722 -6.412 -2.173 1.00 91.88 265 THR A N 1
ATOM 2008 C CA . THR A 1 265 ? 3.394 -5.482 -3.095 1.00 91.88 265 THR A CA 1
ATOM 2009 C C . THR A 1 265 ? 2.719 -5.430 -4.452 1.00 91.88 265 THR A C 1
ATOM 2011 O O . THR A 1 265 ? 2.014 -6.356 -4.851 1.00 91.88 265 THR A O 1
ATOM 2014 N N . ASN A 1 266 ? 2.991 -4.362 -5.196 1.00 87.88 266 ASN A N 1
ATOM 2015 C CA . ASN A 1 266 ? 2.634 -4.251 -6.596 1.00 87.88 266 ASN A CA 1
ATOM 2016 C C . ASN A 1 266 ? 3.806 -4.711 -7.464 1.00 87.88 266 ASN A C 1
ATOM 2018 O O . ASN A 1 266 ? 4.947 -4.274 -7.311 1.00 87.88 266 ASN A O 1
ATOM 2022 N N . SER A 1 267 ? 3.495 -5.593 -8.405 1.00 84.94 267 SER A N 1
ATOM 2023 C CA . SER A 1 267 ? 4.432 -6.076 -9.423 1.00 84.94 267 SER A CA 1
ATOM 2024 C C . SER A 1 267 ? 4.457 -5.221 -10.693 1.00 84.94 267 SER A C 1
ATOM 2026 O O . SER A 1 267 ? 5.302 -5.435 -11.556 1.00 84.94 267 SER A O 1
ATOM 2028 N N . MET A 1 268 ? 3.496 -4.309 -10.823 1.00 78.38 268 MET A N 1
ATOM 2029 C CA . MET A 1 268 ? 3.377 -3.326 -11.897 1.00 78.38 268 MET A CA 1
ATOM 2030 C C . MET A 1 268 ? 3.057 -1.958 -11.278 1.00 78.38 268 MET A C 1
ATOM 2032 O O . MET A 1 268 ? 2.669 -1.909 -10.103 1.00 78.38 268 MET A O 1
ATOM 2036 N N . PRO A 1 269 ? 3.156 -0.851 -12.036 1.00 72.81 269 PRO A N 1
ATOM 2037 C CA . PRO A 1 269 ? 2.842 0.466 -11.508 1.00 72.81 269 PRO A CA 1
ATOM 2038 C C . PRO A 1 269 ? 1.404 0.554 -10.980 1.00 72.81 269 PRO A C 1
ATOM 2040 O O . PRO A 1 269 ? 0.455 0.290 -11.716 1.00 72.81 269 PRO A O 1
ATOM 2043 N N . SER A 1 270 ? 1.248 0.945 -9.712 1.00 78.75 270 SER A N 1
ATOM 2044 C CA . SER A 1 270 ? -0.044 1.309 -9.121 1.00 78.75 270 SER A CA 1
ATOM 2045 C C . SER A 1 270 ? -0.316 2.790 -9.383 1.00 78.75 270 SER A C 1
ATOM 2047 O O . SER A 1 270 ? 0.562 3.632 -9.178 1.00 78.75 270 SER A O 1
ATOM 2049 N N . PHE A 1 271 ? -1.522 3.129 -9.836 1.00 82.50 271 PHE A N 1
ATOM 2050 C CA . PHE A 1 271 ? -1.916 4.519 -10.060 1.00 82.50 271 PHE A CA 1
ATOM 2051 C C . PHE A 1 271 ? -2.548 5.096 -8.795 1.00 82.50 271 PHE A C 1
ATOM 2053 O O . PHE A 1 271 ? -3.367 4.448 -8.149 1.00 82.50 271 PHE A O 1
ATOM 2060 N N . PHE A 1 272 ? -2.265 6.363 -8.479 1.00 83.31 272 PHE A N 1
ATOM 2061 C CA . PHE A 1 272 ? -2.883 7.050 -7.334 1.00 83.31 272 PHE A CA 1
ATOM 2062 C C . PHE A 1 272 ? -4.416 6.933 -7.315 1.00 83.31 272 PHE A C 1
ATOM 2064 O O . PHE A 1 272 ? -5.019 6.761 -6.256 1.00 83.31 272 PHE A O 1
ATOM 2071 N N . SER A 1 273 ? -5.052 6.956 -8.490 1.00 83.12 273 SER A N 1
ATOM 2072 C CA . SER A 1 273 ? -6.499 6.787 -8.632 1.00 83.12 273 SER A CA 1
ATOM 2073 C C . SER A 1 273 ? -7.014 5.415 -8.184 1.00 83.12 273 SER A C 1
ATOM 2075 O O . SER A 1 273 ? -8.149 5.337 -7.719 1.00 83.12 273 SER A O 1
ATOM 2077 N N . SER A 1 274 ? -6.215 4.347 -8.296 1.00 86.44 274 SER A N 1
ATOM 2078 C CA . SER A 1 274 ? -6.606 2.992 -7.885 1.00 86.44 274 SER A CA 1
ATOM 2079 C C . SER A 1 274 ? -6.153 2.630 -6.470 1.00 86.44 274 SER A C 1
ATOM 2081 O O . SER A 1 274 ? -6.758 1.755 -5.846 1.00 86.44 274 SER A O 1
ATOM 2083 N N . MET A 1 275 ? -5.173 3.347 -5.903 1.00 90.94 275 MET A N 1
ATOM 2084 C CA . MET A 1 275 ? -4.602 3.022 -4.590 1.00 90.94 275 MET A CA 1
ATOM 2085 C C . MET A 1 275 ? -5.649 2.941 -3.469 1.00 90.94 275 MET A C 1
ATOM 2087 O O . MET A 1 275 ? -5.673 1.985 -2.692 1.00 90.94 275 MET A O 1
ATOM 2091 N N . SER A 1 276 ? -6.562 3.916 -3.414 1.00 93.69 276 SER A N 1
ATOM 2092 C CA . SER A 1 276 ? -7.632 3.942 -2.407 1.00 93.69 276 SER A CA 1
ATOM 2093 C C . SER A 1 276 ? -8.567 2.732 -2.499 1.00 93.69 276 SER A C 1
ATOM 2095 O O . SER A 1 276 ? -8.967 2.188 -1.466 1.00 93.69 276 SER A O 1
ATOM 2097 N N . ASN A 1 277 ? -8.876 2.274 -3.718 1.00 93.12 277 ASN A N 1
ATOM 2098 C CA . ASN A 1 277 ? -9.692 1.087 -3.941 1.00 93.12 277 ASN A CA 1
ATOM 2099 C C . ASN A 1 277 ? -8.938 -0.175 -3.513 1.00 93.12 277 ASN A C 1
ATOM 2101 O O . ASN A 1 277 ? -9.482 -0.954 -2.737 1.00 93.12 277 ASN A O 1
ATOM 2105 N N . ALA A 1 278 ? -7.676 -0.329 -3.929 1.00 93.94 278 ALA A N 1
ATOM 2106 C CA . ALA A 1 278 ? -6.852 -1.484 -3.578 1.00 93.94 278 ALA A CA 1
ATOM 2107 C C . ALA A 1 278 ? -6.757 -1.684 -2.055 1.00 93.94 278 ALA A C 1
ATOM 2109 O O . ALA A 1 278 ? -7.058 -2.762 -1.540 1.00 93.94 278 ALA A O 1
ATOM 2110 N N . THR A 1 279 ? -6.442 -0.618 -1.314 1.00 96.62 279 THR A N 1
ATOM 2111 C CA . THR A 1 279 ? -6.375 -0.668 0.153 1.00 96.62 279 THR A CA 1
ATOM 2112 C C . THR A 1 279 ? -7.748 -0.937 0.775 1.00 96.62 279 THR A C 1
ATOM 2114 O O . THR A 1 279 ? -7.871 -1.780 1.664 1.00 96.62 279 THR A O 1
ATOM 2117 N N . SER A 1 280 ? -8.810 -0.293 0.276 1.00 96.88 280 SER A N 1
ATOM 2118 C CA . SER A 1 280 ? -10.181 -0.541 0.753 1.00 96.88 280 SER A CA 1
ATOM 2119 C C . SER A 1 280 ? -10.628 -1.988 0.536 1.00 96.88 280 SER A C 1
ATOM 2121 O O . SER A 1 280 ? -11.386 -2.522 1.345 1.00 96.88 280 SER A O 1
ATOM 2123 N N . THR A 1 281 ? -10.193 -2.627 -0.549 1.00 96.06 281 THR A N 1
ATOM 2124 C CA . THR A 1 281 ? -10.508 -4.025 -0.859 1.00 96.06 281 THR A CA 1
ATOM 2125 C C . THR A 1 281 ? -9.893 -4.972 0.172 1.00 96.06 281 THR A C 1
ATOM 2127 O O . THR A 1 281 ? -10.596 -5.851 0.670 1.00 96.06 281 THR A O 1
ATOM 2130 N N . ILE A 1 282 ? -8.642 -4.740 0.587 1.00 97.25 282 ILE A N 1
ATOM 2131 C CA . ILE A 1 282 ? -8.006 -5.521 1.662 1.00 97.25 282 ILE A CA 1
ATOM 2132 C C . ILE A 1 282 ? -8.756 -5.327 2.983 1.00 97.25 282 ILE A C 1
ATOM 2134 O O . ILE A 1 282 ? -9.123 -6.311 3.621 1.00 97.25 282 ILE A O 1
ATOM 2138 N N . VAL A 1 283 ? -9.070 -4.080 3.359 1.00 98.06 283 VAL A N 1
ATOM 2139 C CA . VAL A 1 283 ? -9.840 -3.786 4.585 1.00 98.06 283 VAL A CA 1
ATOM 2140 C C . VAL A 1 283 ? -11.182 -4.523 4.584 1.00 98.06 283 VAL A C 1
ATOM 2142 O O . VAL A 1 283 ? -11.523 -5.195 5.555 1.00 98.06 283 VAL A O 1
ATOM 2145 N N . LYS A 1 284 ? -11.936 -4.463 3.479 1.00 97.06 284 LYS A N 1
ATOM 2146 C CA . LYS A 1 284 ? -13.208 -5.191 3.332 1.00 97.06 284 LYS A CA 1
ATOM 2147 C C . LYS A 1 284 ? -13.021 -6.705 3.428 1.00 97.06 284 LYS A C 1
ATOM 2149 O O . LYS A 1 284 ? -13.866 -7.367 4.021 1.00 97.06 284 LYS A O 1
ATOM 2154 N N . GLY A 1 285 ? -11.933 -7.243 2.879 1.00 97.06 285 GLY A N 1
ATOM 2155 C CA . GLY A 1 285 ? -11.563 -8.649 3.025 1.00 97.06 285 GLY A CA 1
ATOM 2156 C C . GLY A 1 285 ? -11.351 -9.041 4.488 1.00 97.06 285 GLY A C 1
ATOM 2157 O O . GLY A 1 285 ? -11.942 -10.014 4.955 1.00 97.06 285 GLY A O 1
ATOM 2158 N N . LEU A 1 286 ? -10.579 -8.255 5.244 1.00 97.75 286 LEU A N 1
ATOM 2159 C CA . LEU A 1 286 ? -10.297 -8.510 6.665 1.00 97.75 286 LEU A CA 1
ATOM 2160 C C . LEU A 1 286 ? -11.540 -8.385 7.561 1.00 97.75 286 LEU A C 1
ATOM 2162 O O . LEU A 1 286 ? -11.659 -9.107 8.551 1.00 97.75 286 LEU A O 1
ATOM 2166 N N . LEU A 1 287 ? -12.506 -7.543 7.179 1.00 97.31 287 LEU A N 1
ATOM 2167 C CA . LEU A 1 287 ? -13.814 -7.448 7.839 1.00 97.31 287 LEU A CA 1
ATOM 2168 C C . LEU A 1 287 ? -14.693 -8.695 7.647 1.00 97.31 287 LEU A C 1
ATOM 2170 O O . LEU A 1 287 ? -15.665 -8.866 8.377 1.00 97.31 287 LEU A O 1
ATOM 2174 N N . ARG A 1 288 ? -14.373 -9.587 6.702 1.00 96.25 288 ARG A N 1
ATOM 2175 C CA . ARG A 1 288 ? -15.126 -10.829 6.458 1.00 96.25 288 ARG A CA 1
ATOM 2176 C C . ARG A 1 288 ? -14.619 -12.013 7.282 1.00 96.25 288 ARG A C 1
ATOM 2178 O O . ARG A 1 288 ? -14.607 -13.137 6.802 1.00 96.25 288 ARG A O 1
ATOM 2185 N N . TYR A 1 289 ? -14.246 -11.792 8.534 1.00 95.12 289 TYR A N 1
ATOM 2186 C CA . TYR A 1 289 ? -13.706 -12.837 9.411 1.00 95.12 289 TYR A CA 1
ATOM 2187 C C . TYR A 1 289 ? -14.665 -14.012 9.681 1.00 95.12 289 TYR A C 1
ATOM 2189 O O . TYR A 1 289 ? -14.198 -15.118 9.929 1.00 95.12 289 TYR A O 1
ATOM 2197 N N . ASP A 1 290 ? -15.985 -13.814 9.596 1.00 94.62 290 ASP A N 1
ATOM 2198 C CA . ASP A 1 290 ? -16.973 -14.903 9.724 1.00 94.62 290 ASP A CA 1
ATOM 2199 C C . ASP A 1 290 ? -17.124 -15.730 8.437 1.00 94.62 290 ASP A C 1
ATOM 2201 O O . ASP A 1 290 ? -17.638 -16.848 8.444 1.00 94.62 290 ASP A O 1
ATOM 2205 N N . THR A 1 291 ? -16.678 -15.178 7.307 1.00 96.62 291 THR A N 1
ATOM 2206 C CA . THR A 1 291 ? -16.602 -15.871 6.014 1.00 96.62 291 THR A CA 1
ATOM 2207 C C . THR A 1 291 ? -15.253 -15.563 5.355 1.00 96.62 291 THR A C 1
ATOM 2209 O O . THR A 1 291 ? -15.236 -14.845 4.348 1.00 96.62 291 THR A O 1
ATOM 2212 N N . PRO A 1 292 ? -14.132 -16.047 5.942 1.00 96.81 292 PRO A N 1
ATOM 2213 C CA . PRO A 1 292 ? -12.782 -15.656 5.545 1.00 96.81 292 PRO A CA 1
ATOM 2214 C C . PRO A 1 292 ? -12.554 -15.780 4.043 1.00 96.81 292 PRO A C 1
ATOM 2216 O O . PRO A 1 292 ? -13.026 -16.730 3.412 1.00 96.81 292 PRO A O 1
ATOM 2219 N N . MET A 1 293 ? -11.811 -14.830 3.481 1.00 97.25 293 MET A N 1
ATOM 2220 C CA . MET A 1 293 ? -11.446 -14.813 2.067 1.00 97.25 293 MET A CA 1
ATOM 2221 C C . MET A 1 293 ? -9.971 -15.167 1.893 1.00 97.25 293 MET A C 1
ATOM 2223 O O . MET A 1 293 ? -9.134 -14.735 2.684 1.00 97.25 293 MET A O 1
ATOM 2227 N N . THR A 1 294 ? -9.637 -15.925 0.849 1.00 97.25 294 THR A N 1
ATOM 2228 C CA . THR A 1 294 ? -8.229 -16.109 0.469 1.00 97.25 294 THR A CA 1
ATOM 2229 C C . THR A 1 294 ? -7.656 -14.800 -0.070 1.00 97.25 294 THR A C 1
ATOM 2231 O O . THR A 1 294 ? -8.398 -13.922 -0.517 1.00 97.25 294 THR A O 1
ATOM 2234 N N . TYR A 1 295 ? -6.331 -14.676 -0.099 1.00 95.19 295 TYR A N 1
ATOM 2235 C CA . TYR A 1 295 ? -5.660 -13.562 -0.758 1.00 95.19 295 TYR A CA 1
ATOM 2236 C C . TYR A 1 295 ? -6.088 -13.418 -2.217 1.00 95.19 295 TYR A C 1
ATOM 2238 O O . TYR A 1 295 ? -6.335 -12.302 -2.657 1.00 95.19 295 TYR A O 1
ATOM 2246 N N . GLU A 1 296 ? -6.260 -14.515 -2.961 1.00 93.50 296 GLU A N 1
ATOM 2247 C CA . GLU A 1 296 ? -6.753 -14.427 -4.338 1.00 93.50 296 GLU A CA 1
ATOM 2248 C C . GLU A 1 296 ? -8.159 -13.834 -4.413 1.00 93.50 296 GLU A C 1
ATOM 2250 O O . GLU A 1 296 ? -8.384 -12.954 -5.233 1.00 93.50 296 GLU A O 1
ATOM 2255 N N . GLN A 1 297 ? -9.073 -14.253 -3.535 1.00 95.25 297 GLN A N 1
ATOM 2256 C CA . GLN A 1 297 ? -10.436 -13.715 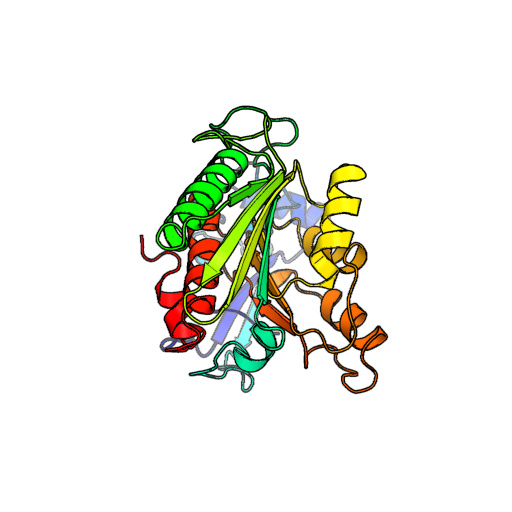-3.498 1.00 95.25 297 GLN A CA 1
ATOM 2257 C C . GLN A 1 297 ? -10.465 -12.239 -3.084 1.00 95.25 297 GLN A C 1
ATOM 2259 O O . GLN A 1 297 ? -11.306 -11.480 -3.556 1.00 95.25 297 GLN A O 1
ATOM 2264 N N . ILE A 1 298 ? -9.576 -11.819 -2.176 1.00 95.00 298 ILE A N 1
ATOM 2265 C CA . ILE A 1 298 ? -9.439 -10.406 -1.804 1.00 95.00 298 ILE A CA 1
ATOM 2266 C C . ILE A 1 298 ? -8.913 -9.618 -3.009 1.00 95.00 298 ILE A C 1
ATOM 2268 O O . ILE A 1 298 ? -9.480 -8.590 -3.367 1.00 95.00 298 ILE A O 1
ATOM 2272 N N . PHE A 1 299 ? -7.855 -10.103 -3.659 1.00 91.06 299 PHE A N 1
ATOM 2273 C CA . PHE A 1 299 ? -7.187 -9.392 -4.748 1.00 91.06 299 PHE A CA 1
ATOM 2274 C C . PHE A 1 299 ? -7.953 -9.406 -6.073 1.00 91.06 299 PHE A C 1
ATOM 2276 O O . PHE A 1 299 ? -7.687 -8.543 -6.900 1.00 91.06 299 PHE A O 1
ATOM 2283 N N . GLU A 1 300 ? -8.940 -10.289 -6.255 1.00 88.25 300 GLU A N 1
ATOM 2284 C CA . GLU A 1 300 ? -9.922 -10.175 -7.345 1.00 88.25 300 GLU A CA 1
ATOM 2285 C C . GLU A 1 300 ? -10.598 -8.793 -7.353 1.00 88.25 300 GLU A C 1
ATOM 2287 O O . GLU A 1 300 ? -10.876 -8.257 -8.408 1.00 88.25 300 GLU A O 1
ATOM 2292 N N . GLY A 1 301 ? -10.794 -8.144 -6.200 1.00 77.81 301 GLY A N 1
ATOM 2293 C CA . GLY A 1 301 ? -11.390 -6.803 -6.145 1.00 77.81 301 GLY A CA 1
ATOM 2294 C C . GLY A 1 301 ? -10.433 -5.633 -6.429 1.00 77.81 301 GLY A C 1
ATOM 2295 O O . GLY A 1 301 ? -10.809 -4.481 -6.180 1.00 77.81 301 GLY A O 1
ATOM 2296 N N . ILE A 1 302 ? -9.187 -5.891 -6.841 1.00 83.75 302 ILE A N 1
ATOM 2297 C CA . ILE A 1 302 ? -8.170 -4.865 -7.125 1.00 83.75 302 ILE A CA 1
ATOM 2298 C C . ILE A 1 302 ? -8.038 -4.688 -8.640 1.00 83.75 302 ILE A C 1
ATOM 2300 O O . ILE A 1 302 ? -7.874 -5.659 -9.364 1.00 83.75 302 ILE A O 1
ATOM 2304 N N . ASP A 1 303 ? -8.093 -3.434 -9.101 1.00 67.75 303 ASP A N 1
ATOM 2305 C CA . ASP A 1 303 ? -7.969 -3.036 -10.516 1.00 67.75 303 ASP A CA 1
ATOM 2306 C C . ASP A 1 303 ? -9.013 -3.649 -11.484 1.00 67.75 303 ASP A C 1
ATOM 2308 O O . ASP A 1 303 ? -8.884 -3.527 -12.698 1.00 67.75 303 ASP A O 1
ATOM 2312 N N . ASP A 1 304 ? -10.103 -4.208 -10.947 1.00 54.19 304 ASP A N 1
ATOM 2313 C CA . ASP A 1 304 ? -11.286 -4.722 -11.664 1.00 54.19 304 ASP A CA 1
ATOM 2314 C C . ASP A 1 304 ? -12.264 -3.611 -12.147 1.00 54.19 304 ASP A C 1
ATOM 2316 O O . ASP A 1 304 ? -13.431 -3.877 -12.450 1.00 54.19 304 ASP A O 1
ATOM 2320 N N . ALA A 1 305 ? -11.809 -2.350 -12.190 1.00 37.59 305 ALA A N 1
ATOM 2321 C CA . ALA A 1 305 ? -12.608 -1.160 -12.521 1.00 37.59 305 ALA A CA 1
ATOM 2322 C C . ALA A 1 305 ? -12.247 -0.544 -13.880 1.00 37.59 305 ALA A C 1
ATOM 2324 O O . ALA A 1 305 ? -11.040 -0.351 -14.147 1.00 37.59 305 ALA A O 1
#

Sequence (305 aa):
MPVAWGTKSNFPTTYTFKLPADVSYAGQEAFTAKYKSNCVDYSAHDVNAGDMWYYYRPGRCTLDAADIFSTTATIAPSAENTTGKYPEYDRVWADNELHVVSIFGKYEDGKTSNSDAGIAAYNRFLADSKKAIQAYNPTSEPANVAANPGVATPDVTYSATLPDGRKVVITALLVDSVTSMSQAASDRYEALSANADLIAYNGHAGLGQNVRALAAMGTWQVGKYVIVFMNGCDTFAYVDGSLAKTRAEINGDDPEGTKYLDFVTNSMPSFFSSMSNATSTIVKGLLRYDTPMTYEQIFEGIDDA

pLDDT: mean 92.36, std 7.22, range [37.59, 98.88]

Secondary structure (DSSP, 8-state):
-----S-SS---SEEEEEEES--SHHHHHHHHHHHTTTSB-TT--S--TTTHHHHB-GGGS---GGGEEEEEEE----TT---SPPP-HHHHTTTSEEEEEEEEE-SSTT---TTSHHHHHHHHHHHHHHHHTGGG--EEESTT--SS-GGGS-EEEEEEE-TTS-EEEEEEEEES-STT--HHHHHHHHHHHTT-SEEEEES--GGGHHHHHHHHH----TT--EEEEEESTTGGGG--SHHHHHHHHH-TT-TTS-TTEEEEE-SSPPPHHHHHHHHHHHHHHHT-TTS---HHHHHTTSS--

Mean predicted aligned error: 5.26 Å

Radius of gyration: 21.07 Å; Cα contacts (8 Å, |Δi|>4): 527; chains: 1; bounding box: 53×45×53 Å

Nearest PDB structures (foldseek):
  7e58-assembly2_B  TM=3.106E-01  e=2.612E-02  Homo sapiens
  1f5n-assembly1_A  TM=3.599E-01  e=4.546E-02  Homo sapiens
  7fd9-assembly1_A  TM=2.832E-01  e=1.720E+00  Homo sapiens
  8tao-assembly1_A  TM=3.004E-01  e=1.617E+00  Homo sapiens
  1ewk-assembly1_A  TM=3.977E-01  e=7.087E+00  Rattus norvegicus

Foldseek 3Di:
DDADDPDPPDDDQKDKDKAFPDPDPVLLQVQCVVPVVFQFAPPDDPGGSVCCVVGGHNVRDDDDPNGTDIDMDGDDDDPPDDPPAFDPLCLCCVVLEAAAEEEFAWQAAPDQDCPTLSLVLLLLLVVLVCVLCVVQVKAKVVGPQDSRCGPVPQWMWIKGADPVRRIYIHIYGYANALVPGDPVSLVVQQVRLQQHQEYEYAYALPLQPNVLSSLVSHDYDELRAHEYEDHFAQNVRRCPCNNLCSQCVRYVPRVSSPPRYHYHYDSHGHDSNQRSQLSSLVVSQSVVSVPHDRPVRSCVSGPPD

Solvent-accessible surface area (backbone atoms only — not comparable to full-atom values): 17011 Å² total; per-residue (Å²): 131,93,79,80,69,100,53,98,83,74,73,62,61,58,49,75,48,75,40,66,54,46,81,48,73,69,37,35,43,52,51,32,75,73,35,61,88,55,27,37,44,92,85,60,68,90,75,41,62,89,50,38,75,82,34,55,32,71,90,71,41,89,77,60,72,86,53,38,41,76,51,76,44,80,46,75,86,63,89,82,68,79,77,88,48,56,70,65,54,70,58,43,43,64,82,43,40,41,30,37,39,38,40,23,18,30,71,52,72,87,69,68,55,62,83,38,46,19,34,38,22,46,26,49,33,52,54,52,53,52,59,75,45,43,93,43,69,53,48,50,43,59,73,85,74,58,87,70,38,35,74,86,48,32,59,38,35,38,37,34,54,47,98,87,68,33,36,41,37,44,34,39,40,57,38,44,33,78,89,64,47,50,68,70,57,46,57,49,46,25,67,49,41,44,67,29,30,32,41,35,41,33,36,77,30,62,87,24,50,41,57,48,46,53,44,70,59,43,35,80,49,70,82,55,38,30,36,38,34,42,44,10,40,36,29,54,82,35,68,80,52,56,48,26,52,59,43,18,77,61,25,89,92,26,82,74,16,52,86,42,43,47,79,46,61,25,78,50,74,52,51,52,85,49,41,28,52,42,56,50,28,51,53,56,35,65,71,29,66,94,63,71,49,29,49,66,67,31,51,61,61,41,87,77,118